Protein AF-A0A5J4V2J7-F1 (afdb_monomer)

Structure (mmCIF, N/CA/C/O backbone):
data_AF-A0A5J4V2J7-F1
#
_entry.id   AF-A0A5J4V2J7-F1
#
loop_
_atom_site.group_PDB
_atom_site.id
_atom_site.type_symbol
_atom_site.label_atom_id
_atom_site.label_alt_id
_atom_site.label_comp_id
_atom_site.label_asym_id
_atom_site.label_entity_id
_atom_site.label_seq_id
_atom_site.pdbx_PDB_ins_code
_atom_site.Cartn_x
_atom_site.Cartn_y
_atom_site.Cartn_z
_atom_site.occupancy
_atom_site.B_iso_or_equiv
_atom_site.auth_seq_id
_atom_site.auth_comp_id
_atom_site.auth_asym_id
_atom_site.auth_atom_id
_atom_site.pdbx_PDB_model_num
ATOM 1 N N . MET A 1 1 ? -39.733 4.331 23.820 1.00 35.56 1 MET A N 1
ATOM 2 C CA . MET A 1 1 ? -40.616 5.498 23.615 1.00 35.56 1 MET A CA 1
ATOM 3 C C . MET A 1 1 ? -39.907 6.729 24.139 1.00 35.56 1 MET A C 1
ATOM 5 O O . MET A 1 1 ? -39.943 6.983 25.334 1.00 35.56 1 MET A O 1
ATOM 9 N N . GLN A 1 2 ? -39.216 7.439 23.250 1.00 26.70 2 GLN A N 1
ATOM 10 C CA . GLN A 1 2 ? -39.032 8.875 23.416 1.00 26.70 2 GLN A CA 1
ATOM 11 C C . GLN A 1 2 ? -40.258 9.535 22.792 1.00 26.70 2 GLN A C 1
ATOM 13 O O . GLN A 1 2 ? -40.693 9.138 21.713 1.00 26.70 2 GLN A O 1
ATOM 18 N N . ASN A 1 3 ? -40.840 10.455 23.549 1.00 27.02 3 ASN A N 1
ATOM 19 C CA . ASN A 1 3 ? -42.021 11.230 23.210 1.00 27.02 3 ASN A CA 1
ATOM 20 C C . ASN A 1 3 ? -41.947 11.834 21.802 1.00 27.02 3 ASN A C 1
ATOM 22 O O . ASN A 1 3 ? -40.892 12.298 21.368 1.00 27.02 3 ASN A O 1
ATOM 26 N N . GLU A 1 4 ? -43.109 11.921 21.158 1.00 34.22 4 GLU A N 1
ATOM 27 C CA . GLU A 1 4 ? -43.415 12.715 19.961 1.00 34.22 4 GLU A CA 1
ATOM 28 C C . GLU A 1 4 ? -43.261 14.239 20.198 1.00 34.22 4 GLU A C 1
ATOM 30 O O . GLU A 1 4 ? -44.139 15.028 19.873 1.00 34.22 4 GLU A O 1
ATOM 35 N N . GLN A 1 5 ? -42.146 14.692 20.780 1.00 35.16 5 GLN A N 1
ATOM 36 C CA . GLN A 1 5 ? -41.901 16.109 21.089 1.00 35.16 5 GLN A CA 1
ATOM 37 C C . GLN A 1 5 ? -40.579 16.674 20.546 1.00 35.16 5 GLN A C 1
ATOM 39 O O . GLN A 1 5 ? -40.177 17.760 20.947 1.00 35.16 5 GLN A O 1
ATOM 44 N N . ASN A 1 6 ? -39.919 16.016 19.588 1.00 36.41 6 ASN A N 1
ATOM 45 C CA . ASN A 1 6 ? -38.669 16.530 19.003 1.00 36.41 6 ASN A CA 1
ATOM 46 C C . ASN A 1 6 ? -38.721 16.750 17.478 1.00 36.41 6 ASN A C 1
ATOM 48 O O . ASN A 1 6 ? -37.765 16.449 16.771 1.00 36.41 6 ASN A O 1
ATOM 52 N N . GLN A 1 7 ? -39.792 17.366 16.965 1.00 44.03 7 GLN A N 1
ATOM 53 C CA . GLN A 1 7 ? -39.723 18.117 15.693 1.00 44.03 7 GLN A CA 1
ATOM 54 C C . GLN A 1 7 ? -39.258 19.577 15.883 1.00 44.03 7 GLN A C 1
ATOM 56 O O . GLN A 1 7 ? -39.353 20.401 14.983 1.00 44.03 7 GLN A O 1
ATOM 61 N N . THR A 1 8 ? -38.708 19.934 17.041 1.00 45.25 8 THR A N 1
ATOM 62 C CA . THR A 1 8 ? -38.379 21.323 17.403 1.00 45.25 8 THR A CA 1
ATOM 63 C C . THR A 1 8 ? -37.002 21.813 16.930 1.00 45.25 8 THR A C 1
ATOM 65 O O . THR A 1 8 ? -36.611 22.926 17.271 1.00 45.25 8 THR A O 1
ATOM 68 N N . LYS A 1 9 ? -36.241 21.042 16.130 1.00 51.78 9 LYS A N 1
ATOM 69 C CA . LYS A 1 9 ? -34.899 21.460 15.643 1.00 51.78 9 LYS A CA 1
ATOM 70 C C . LYS A 1 9 ? -34.610 21.204 14.154 1.00 51.78 9 LYS A C 1
ATOM 72 O O . LYS A 1 9 ? -33.450 21.244 13.753 1.00 51.78 9 LYS A O 1
ATOM 77 N N . LEU A 1 10 ? -35.625 21.002 13.310 1.00 54.81 10 LEU A N 1
ATOM 78 C CA . LEU A 1 10 ? -35.425 20.865 11.853 1.00 54.81 10 LEU A CA 1
ATOM 79 C C . LEU A 1 10 ? -34.877 22.143 11.192 1.00 54.81 10 LEU A C 1
ATOM 81 O O . LEU A 1 10 ? -34.133 22.055 10.220 1.00 54.81 10 LEU A O 1
ATOM 85 N N . GLY A 1 11 ? -35.142 23.320 11.771 1.00 56.66 11 GLY A N 1
ATOM 86 C CA . GLY A 1 11 ? -34.629 24.604 11.276 1.00 56.66 11 GLY A CA 1
ATOM 87 C C . GLY A 1 11 ? -33.101 24.764 11.321 1.00 56.66 11 GLY A C 1
ATOM 88 O O . GLY A 1 11 ? -32.579 25.670 10.688 1.00 56.66 11 GLY A O 1
ATOM 89 N N . LYS A 1 12 ? -32.368 23.885 12.027 1.00 58.56 12 LYS A N 1
ATOM 90 C CA . LYS A 1 12 ? -30.892 23.846 11.979 1.00 58.56 12 LYS A CA 1
ATOM 91 C C . LYS A 1 12 ? -30.336 23.103 10.759 1.00 58.56 12 LYS A C 1
ATOM 93 O O . LYS A 1 12 ? -29.162 23.267 10.453 1.00 58.56 12 LYS A O 1
ATOM 98 N N . TYR A 1 13 ? -31.156 22.285 10.098 1.00 60.59 13 TYR A N 1
ATOM 99 C CA . TYR A 1 13 ? -30.722 21.364 9.042 1.00 60.59 13 TYR A CA 1
ATOM 100 C C . TYR A 1 13 ? -31.411 21.615 7.693 1.00 60.59 13 TYR A C 1
ATOM 102 O O . TYR A 1 13 ? -31.016 21.030 6.690 1.00 60.59 13 TYR A O 1
ATOM 110 N N . LEU A 1 14 ? -32.425 22.483 7.645 1.00 62.72 14 LEU A N 1
ATOM 111 C CA . LEU A 1 14 ? -33.179 22.813 6.435 1.00 62.72 14 LEU A CA 1
ATOM 112 C C . LEU A 1 14 ? -33.291 24.333 6.284 1.00 62.72 14 LEU A C 1
ATOM 114 O O . LEU A 1 14 ? -33.641 25.022 7.239 1.00 62.72 14 LEU A O 1
ATOM 118 N N . LYS A 1 15 ? -33.041 24.850 5.071 1.00 70.25 15 LYS A N 1
ATOM 119 C CA . LYS A 1 15 ? -33.167 26.287 4.749 1.00 70.25 15 LYS A CA 1
ATOM 120 C C . LYS A 1 15 ? -34.592 26.826 4.957 1.00 70.25 15 LYS A C 1
ATOM 122 O O . LYS A 1 15 ? -34.752 28.000 5.268 1.00 70.25 15 LYS A O 1
ATOM 127 N N . SER A 1 16 ? -35.613 25.982 4.805 1.00 67.62 16 SER A N 1
ATOM 128 C CA . SER A 1 16 ? -37.026 26.299 5.051 1.00 67.62 16 SER A CA 1
ATOM 129 C C . SER A 1 16 ? -37.823 25.013 5.286 1.00 67.62 16 SER A C 1
ATOM 131 O O . SER A 1 16 ? -37.512 23.984 4.685 1.00 67.62 16 SER A O 1
ATOM 133 N N . HIS A 1 17 ? -38.864 25.065 6.117 1.00 71.50 17 HIS A N 1
ATOM 134 C CA . HIS A 1 17 ? -39.850 23.990 6.261 1.00 71.50 17 HIS A CA 1
ATOM 135 C C . HIS A 1 17 ? -41.255 24.600 6.266 1.00 71.50 17 HIS A C 1
ATOM 137 O O . HIS A 1 17 ? -41.460 25.640 6.888 1.00 71.50 17 HIS A O 1
ATOM 143 N N . ASP A 1 18 ? -42.197 23.968 5.566 1.00 70.88 18 ASP A N 1
ATOM 144 C CA . ASP A 1 18 ? -43.605 24.369 5.545 1.00 70.88 18 ASP A CA 1
ATOM 145 C C . ASP A 1 18 ? -44.408 23.389 6.408 1.00 70.88 18 ASP A C 1
ATOM 147 O O . ASP A 1 18 ? -44.548 22.210 6.072 1.00 70.88 18 ASP A O 1
ATOM 151 N N . ALA A 1 19 ? -44.849 23.848 7.577 1.00 74.25 19 ALA A N 1
ATOM 152 C CA . ALA A 1 19 ? -45.607 23.032 8.515 1.00 74.25 19 ALA A CA 1
ATOM 153 C C . ALA A 1 19 ? -47.101 23.136 8.194 1.00 74.25 19 ALA A C 1
ATOM 155 O O . ALA A 1 19 ? -47.686 24.214 8.270 1.00 74.25 19 ALA A O 1
ATOM 156 N N . GLN A 1 20 ? -47.735 22.005 7.889 1.00 76.12 20 GLN A N 1
ATOM 157 C CA . GLN A 1 20 ? -49.160 21.953 7.564 1.00 76.12 20 GLN A CA 1
ATOM 158 C C . GLN A 1 20 ? -49.927 21.142 8.608 1.00 76.12 20 GLN A C 1
ATOM 160 O O . GLN A 1 20 ? -49.539 20.028 8.964 1.00 76.12 20 GLN A O 1
ATOM 165 N N . VAL A 1 21 ? -51.048 21.688 9.084 1.00 78.25 21 VAL A N 1
ATOM 166 C CA . VAL A 1 21 ? -51.979 20.963 9.956 1.00 78.25 21 VAL A CA 1
ATOM 167 C C . VAL A 1 21 ? -52.964 20.199 9.078 1.00 78.25 21 VAL A C 1
ATOM 169 O O . VAL A 1 21 ? -53.816 20.788 8.416 1.00 78.25 21 VAL A O 1
ATOM 172 N N . VAL A 1 22 ? -52.838 18.874 9.072 1.00 77.50 22 VAL A N 1
ATOM 173 C CA . VAL A 1 22 ? -53.604 17.972 8.204 1.00 77.50 22 VAL A CA 1
ATOM 174 C C . VAL A 1 22 ? -54.615 17.180 9.028 1.00 77.50 22 VAL A C 1
ATOM 176 O O . VAL A 1 22 ? -54.295 16.671 10.102 1.00 77.50 22 VAL A O 1
ATOM 179 N N . LYS A 1 23 ? -55.844 17.030 8.521 1.00 82.31 23 LYS A N 1
ATOM 180 C CA . LYS A 1 23 ? -56.860 16.174 9.152 1.00 82.31 23 LYS A CA 1
ATOM 181 C C . LYS A 1 23 ? -56.470 14.690 9.017 1.00 82.31 23 LYS A C 1
ATOM 183 O O . LYS A 1 23 ? -56.013 14.294 7.946 1.00 82.31 23 LYS A O 1
ATOM 188 N N . PRO A 1 24 ? -56.726 13.826 10.022 1.00 75.38 24 PRO A N 1
ATOM 189 C CA . PRO A 1 24 ? -56.375 12.399 9.972 1.00 75.38 24 PRO A CA 1
ATOM 190 C C . PRO A 1 24 ? -56.834 11.654 8.710 1.00 75.38 24 PRO A C 1
ATOM 192 O O . PRO A 1 24 ? -56.120 10.789 8.211 1.00 75.38 24 PRO A O 1
ATOM 195 N N . ALA A 1 25 ? -58.003 12.014 8.172 1.00 81.44 25 ALA A N 1
ATOM 196 C CA . ALA A 1 25 ? -58.567 11.409 6.966 1.00 81.44 25 ALA A CA 1
ATOM 197 C C . ALA A 1 25 ? -57.772 11.721 5.681 1.00 81.44 25 ALA A C 1
ATOM 199 O O . ALA A 1 25 ? -57.831 10.953 4.724 1.00 81.44 25 ALA A O 1
ATOM 200 N N . ASP A 1 26 ? -57.014 12.818 5.662 1.00 82.38 26 ASP A N 1
ATOM 201 C CA . ASP A 1 26 ? -56.274 13.283 4.486 1.00 82.38 26 ASP A CA 1
ATOM 202 C C . ASP A 1 26 ? -54.790 12.870 4.515 1.00 82.38 26 ASP A C 1
ATOM 204 O O . ASP A 1 26 ? -54.105 12.952 3.495 1.00 82.38 26 ASP A O 1
ATOM 208 N N . LEU A 1 27 ? -54.290 12.339 5.640 1.00 75.62 27 LEU A N 1
ATOM 209 C CA . LEU A 1 27 ? -52.912 11.838 5.776 1.00 75.62 27 LEU A CA 1
ATOM 210 C C . LEU A 1 27 ? -52.491 10.826 4.693 1.00 75.62 27 LEU A C 1
ATOM 212 O O . LEU A 1 27 ? -51.380 10.966 4.179 1.00 75.62 27 LEU A O 1
ATOM 216 N N . PRO A 1 28 ? -53.328 9.844 4.293 1.00 77.81 28 PRO A N 1
ATOM 217 C CA . PRO A 1 28 ? -52.974 8.914 3.220 1.00 77.81 28 PRO A CA 1
ATOM 218 C C . PRO A 1 28 ? -52.776 9.598 1.861 1.00 77.81 28 PRO A C 1
ATOM 220 O O . PRO A 1 28 ? -52.068 9.061 1.016 1.00 77.81 28 PRO A O 1
ATOM 223 N N . LYS A 1 29 ? -53.388 10.771 1.643 1.00 81.88 29 LYS A N 1
ATOM 224 C CA . LYS A 1 29 ? -53.246 11.547 0.402 1.00 81.88 29 LYS A CA 1
ATOM 225 C C . LYS A 1 29 ? -52.006 12.436 0.427 1.00 81.88 29 LYS A C 1
ATOM 227 O O . LYS A 1 29 ? -51.339 12.565 -0.591 1.00 81.88 29 LYS A O 1
ATOM 232 N N . ILE A 1 30 ? -51.702 13.037 1.578 1.00 82.94 30 ILE A N 1
ATOM 233 C CA . ILE A 1 30 ? -50.606 14.009 1.715 1.00 82.94 30 ILE A CA 1
ATOM 234 C C . ILE A 1 30 ? -49.254 13.318 1.937 1.00 82.94 30 ILE A C 1
ATOM 236 O O . ILE A 1 30 ? -48.246 13.756 1.392 1.00 82.94 30 ILE A O 1
ATOM 240 N N . LEU A 1 31 ? -49.218 12.207 2.681 1.00 82.12 31 LEU A N 1
ATOM 241 C CA . LEU A 1 31 ? -48.003 11.423 2.940 1.00 82.12 31 LEU A CA 1
ATOM 242 C C . LEU A 1 31 ? -48.228 9.930 2.641 1.00 82.12 31 LEU A C 1
ATOM 244 O O . LEU A 1 31 ? -48.121 9.090 3.544 1.00 82.12 31 LEU A O 1
ATOM 248 N N . PRO A 1 32 ? -48.516 9.567 1.377 1.00 81.44 32 PRO A N 1
ATOM 249 C CA . PRO A 1 32 ? -48.923 8.210 1.012 1.00 81.44 32 PRO A CA 1
ATOM 250 C C . PRO A 1 32 ? -47.882 7.162 1.414 1.00 81.44 32 PRO A C 1
ATOM 252 O O . PRO A 1 32 ? -48.212 6.149 2.027 1.00 81.44 32 PRO A O 1
ATOM 255 N N . TRP A 1 33 ? -46.600 7.430 1.159 1.00 79.44 33 TRP A N 1
ATOM 256 C CA . TRP A 1 33 ? -45.519 6.491 1.461 1.00 79.44 33 TRP A CA 1
ATOM 257 C C . TRP A 1 33 ? -45.280 6.295 2.958 1.00 79.44 33 TRP A C 1
ATOM 259 O O . TRP A 1 33 ? -45.012 5.174 3.389 1.00 79.44 33 TRP A O 1
ATOM 269 N N . VAL A 1 34 ? -45.427 7.354 3.760 1.00 81.31 34 VAL A N 1
ATOM 270 C CA . VAL A 1 34 ? -45.301 7.272 5.224 1.00 81.31 34 VAL A CA 1
ATOM 271 C C . VAL A 1 34 ? -46.466 6.476 5.800 1.00 81.31 34 VAL A C 1
ATOM 273 O O . VAL A 1 34 ? -46.258 5.583 6.620 1.00 81.31 34 VAL A O 1
ATOM 276 N N . HIS A 1 35 ? -47.686 6.740 5.326 1.00 82.88 35 HIS A N 1
ATOM 277 C CA . HIS A 1 35 ? -48.873 6.002 5.744 1.00 82.88 35 HIS A CA 1
ATOM 278 C C . HIS A 1 35 ? -48.752 4.502 5.425 1.00 82.88 35 HIS A C 1
ATOM 280 O O . HIS A 1 35 ? -48.996 3.662 6.293 1.00 82.88 35 HIS A O 1
ATOM 286 N N . ILE A 1 36 ? -48.282 4.164 4.219 1.00 84.00 36 ILE A N 1
ATOM 287 C CA . ILE A 1 36 ? -48.024 2.780 3.798 1.00 84.00 36 ILE A CA 1
ATOM 288 C C . ILE A 1 36 ? -46.927 2.131 4.654 1.00 84.00 36 ILE A C 1
ATOM 290 O O . ILE A 1 36 ? -47.092 0.998 5.107 1.00 84.00 36 ILE A O 1
ATOM 294 N N . ALA A 1 37 ? -45.814 2.826 4.909 1.00 84.81 37 ALA A N 1
ATOM 295 C CA . ALA A 1 37 ? -44.722 2.300 5.727 1.00 84.81 37 ALA A CA 1
ATOM 296 C C . ALA A 1 37 ? -45.177 2.004 7.167 1.00 84.81 37 ALA A C 1
ATOM 298 O O . ALA A 1 37 ? -44.913 0.917 7.679 1.00 84.81 37 ALA A O 1
ATOM 299 N N . ILE A 1 38 ? -45.930 2.916 7.792 1.00 85.12 38 ILE A N 1
ATOM 300 C CA . ILE A 1 38 ? -46.493 2.717 9.136 1.00 85.12 38 ILE A CA 1
ATOM 301 C C . ILE A 1 38 ? -47.495 1.555 9.145 1.00 85.12 38 ILE A C 1
ATOM 303 O O . ILE A 1 38 ? -47.487 0.750 10.077 1.00 85.12 38 ILE A O 1
ATOM 307 N N . GLY A 1 39 ? -48.340 1.439 8.117 1.00 87.69 39 GLY A N 1
ATOM 308 C CA . GLY A 1 39 ? -49.268 0.315 7.971 1.00 87.69 39 GLY A CA 1
ATOM 309 C C . GLY A 1 39 ? -48.543 -1.032 7.905 1.00 87.69 39 GLY A C 1
ATOM 310 O O . GLY A 1 39 ? -48.887 -1.960 8.636 1.00 87.69 39 GLY A O 1
ATOM 311 N N . ASN A 1 40 ? -47.482 -1.114 7.100 1.00 87.38 40 ASN A N 1
ATOM 312 C CA . ASN A 1 40 ? -46.659 -2.318 6.980 1.00 87.38 40 ASN A CA 1
ATOM 313 C C . ASN A 1 40 ? -45.900 -2.646 8.272 1.00 87.38 40 ASN A C 1
ATOM 315 O O . ASN A 1 40 ? -45.800 -3.819 8.626 1.00 87.38 40 ASN A O 1
ATOM 319 N N . LEU A 1 41 ? -45.404 -1.634 8.991 1.00 90.12 41 LEU A N 1
ATOM 320 C CA . LEU A 1 41 ? -44.775 -1.819 10.299 1.00 90.12 41 LEU A CA 1
ATOM 321 C C . LEU A 1 41 ? -45.770 -2.424 11.286 1.00 90.12 41 LEU A C 1
ATOM 323 O O . LEU A 1 41 ? -45.478 -3.453 11.882 1.00 90.12 41 LEU A O 1
ATOM 327 N N . LYS A 1 42 ? -46.965 -1.836 11.419 1.00 88.31 42 LYS A N 1
ATOM 328 C CA . LYS A 1 42 ? -48.006 -2.362 12.316 1.00 88.31 42 LYS A CA 1
ATOM 329 C C . LYS A 1 42 ? -48.344 -3.815 11.997 1.00 88.31 42 LYS A C 1
ATOM 331 O O . LYS A 1 42 ? -48.417 -4.622 12.917 1.00 88.31 42 LYS A O 1
ATOM 336 N N . ARG A 1 43 ? -48.503 -4.148 10.712 1.00 89.25 43 ARG A N 1
ATOM 337 C CA . ARG A 1 43 ? -48.796 -5.519 10.283 1.00 89.25 43 ARG A CA 1
ATOM 338 C C . ARG A 1 43 ? -47.664 -6.484 10.637 1.00 89.25 43 ARG A C 1
ATOM 340 O O . ARG A 1 43 ? -47.924 -7.491 11.276 1.00 89.25 43 ARG A O 1
ATOM 347 N N . LEU A 1 44 ? -46.409 -6.136 10.333 1.00 87.69 44 LEU A N 1
ATOM 348 C CA . LEU A 1 44 ? -45.252 -6.962 10.702 1.00 87.69 44 LEU A CA 1
ATOM 349 C C . LEU A 1 44 ? -45.201 -7.227 12.213 1.00 87.69 44 LEU A C 1
ATOM 351 O O . LEU A 1 44 ? -44.953 -8.359 12.630 1.00 87.69 44 LEU A O 1
ATOM 355 N N . LEU A 1 45 ? -45.425 -6.184 13.018 1.00 87.88 45 LEU A N 1
ATOM 356 C CA . LEU A 1 45 ? -45.379 -6.289 14.472 1.00 87.88 45 LEU A CA 1
ATOM 357 C C . LEU A 1 45 ? -46.483 -7.192 15.028 1.00 87.88 45 LEU A C 1
ATOM 359 O O . LEU A 1 45 ? -46.202 -7.974 15.930 1.00 87.88 45 LEU A O 1
ATOM 363 N N . LEU A 1 46 ? -47.701 -7.098 14.491 1.00 86.12 46 LEU A N 1
ATOM 364 C CA . LEU A 1 46 ? -48.833 -7.927 14.913 1.00 86.12 46 LEU A CA 1
ATOM 365 C C . LEU A 1 46 ? -48.691 -9.386 14.465 1.00 86.12 46 LEU A C 1
ATOM 367 O O . LEU A 1 46 ? -49.030 -10.282 15.230 1.00 86.12 46 LEU A O 1
ATOM 371 N N . ASP A 1 47 ? -48.173 -9.621 13.258 1.00 81.00 47 ASP A N 1
ATOM 372 C CA . ASP A 1 47 ? -48.085 -10.968 12.682 1.00 81.00 47 ASP A CA 1
ATOM 373 C C . ASP A 1 47 ? -46.919 -11.781 13.266 1.00 81.00 47 ASP A C 1
ATOM 375 O O . ASP A 1 47 ? -47.002 -13.002 13.380 1.00 81.00 47 ASP A O 1
ATOM 379 N N . THR A 1 48 ? -45.812 -11.117 13.619 1.00 83.25 48 THR A N 1
ATOM 380 C CA . THR A 1 48 ? -44.567 -11.799 14.025 1.00 83.25 48 THR A CA 1
ATOM 381 C C . THR A 1 48 ? -44.433 -11.933 15.543 1.00 83.25 48 THR A C 1
ATOM 383 O O . THR A 1 48 ? -43.867 -12.913 16.026 1.00 83.25 48 THR A O 1
ATOM 386 N N . HIS A 1 49 ? -44.927 -10.960 16.319 1.00 84.69 49 HIS A N 1
ATOM 387 C CA . HIS A 1 49 ? -44.618 -10.849 17.748 1.00 84.69 49 HIS A CA 1
ATOM 388 C C . HIS A 1 49 ? -45.869 -11.031 18.610 1.00 84.69 49 HIS A C 1
ATOM 390 O O . HIS A 1 49 ? -46.796 -10.231 18.556 1.00 84.69 49 HIS A O 1
ATOM 396 N N . HIS A 1 50 ? -45.868 -12.041 19.486 1.00 77.12 50 HIS A N 1
ATOM 397 C CA . HIS A 1 50 ? -47.001 -12.320 20.380 1.00 77.12 50 HIS A CA 1
ATOM 398 C C . HIS A 1 50 ? -47.240 -11.193 21.409 1.00 77.12 50 HIS A C 1
ATOM 400 O O . HIS A 1 50 ? -48.381 -10.929 21.792 1.00 77.12 50 HIS A O 1
ATOM 406 N N . GLN A 1 51 ? -46.181 -10.533 21.895 1.00 84.12 51 GLN A N 1
ATOM 407 C CA . GLN A 1 51 ? -46.274 -9.398 22.821 1.00 84.12 51 GLN A CA 1
ATOM 408 C C . GLN A 1 51 ? -45.146 -8.395 22.569 1.00 84.12 51 GLN A C 1
ATOM 410 O O . GLN A 1 51 ? -43.966 -8.734 22.654 1.00 84.12 51 GLN A O 1
ATOM 415 N N . LEU A 1 52 ? -45.509 -7.138 22.316 1.00 84.56 52 LEU A N 1
ATOM 416 C CA . LEU A 1 52 ? -44.547 -6.053 22.136 1.00 84.56 52 LEU A CA 1
ATOM 417 C C . LEU A 1 52 ? -44.127 -5.490 23.496 1.00 84.56 52 LEU A C 1
ATOM 419 O O . LEU A 1 52 ? -44.934 -4.896 24.212 1.00 84.56 52 LEU A O 1
ATOM 423 N N . LYS A 1 53 ? -42.844 -5.623 23.839 1.00 84.94 53 LYS A N 1
ATOM 424 C CA . LYS A 1 53 ? -42.272 -5.007 25.046 1.00 84.94 53 LYS A CA 1
ATOM 425 C C . LYS A 1 53 ? -41.573 -3.695 24.700 1.00 84.94 53 LYS A C 1
ATOM 427 O O . LYS A 1 53 ? -40.842 -3.608 23.716 1.00 84.94 53 LYS A O 1
ATOM 432 N N . LYS A 1 54 ? -41.755 -2.662 25.530 1.00 82.62 54 LYS A N 1
ATOM 433 C CA . LYS A 1 54 ? -41.176 -1.324 25.285 1.00 82.62 54 LYS A CA 1
ATOM 434 C C . LYS A 1 54 ? -39.646 -1.333 25.211 1.00 82.62 54 LYS A C 1
ATOM 436 O O . LYS A 1 54 ? -39.086 -0.541 24.458 1.00 82.62 54 LYS A O 1
ATOM 441 N N . GLU A 1 55 ? -38.997 -2.210 25.973 1.00 82.12 55 GLU A N 1
ATOM 442 C CA . GLU A 1 55 ? -37.535 -2.363 26.006 1.00 82.12 55 GLU A CA 1
ATOM 443 C C . GLU A 1 55 ? -36.941 -2.838 24.671 1.00 82.12 55 GLU A C 1
ATOM 445 O O . GLU A 1 55 ? -35.790 -2.529 24.379 1.00 82.12 55 GLU A O 1
ATOM 450 N N . TYR A 1 56 ? -37.734 -3.492 23.814 1.00 80.75 56 TYR A N 1
ATOM 451 C CA . TYR A 1 56 ? -37.277 -3.998 22.516 1.00 80.75 56 TYR A CA 1
ATOM 452 C C . TYR A 1 56 ? -37.731 -3.156 21.321 1.00 80.75 56 TYR A C 1
ATOM 454 O O . TYR A 1 56 ? -37.527 -3.550 20.174 1.00 80.75 56 TYR A O 1
ATOM 462 N N . LEU A 1 57 ? -38.303 -1.970 21.560 1.00 81.56 57 LEU A N 1
ATOM 463 C CA . LEU A 1 57 ? -38.881 -1.141 20.500 1.00 81.56 57 LEU A CA 1
ATOM 464 C C . LEU A 1 57 ? -37.888 -0.830 19.370 1.00 81.56 57 LEU A C 1
ATOM 466 O O . LEU A 1 57 ? -38.259 -0.893 18.202 1.00 81.56 57 LEU A O 1
ATOM 470 N N . GLN A 1 58 ? -36.627 -0.544 19.704 1.00 80.06 58 GLN A N 1
ATOM 471 C CA . GLN A 1 58 ? -35.606 -0.275 18.692 1.00 80.06 58 GLN A CA 1
ATOM 472 C C . GLN A 1 58 ? -35.279 -1.520 17.859 1.00 80.06 58 GLN A C 1
ATOM 474 O O . GLN A 1 58 ? -35.096 -1.407 16.652 1.00 80.06 58 GLN A O 1
ATOM 479 N N . TYR A 1 59 ? -35.257 -2.708 18.466 1.00 79.31 59 TYR A N 1
ATOM 480 C CA . TYR A 1 59 ? -35.008 -3.957 17.742 1.00 79.31 59 TYR A CA 1
ATOM 481 C C . TYR A 1 59 ? -36.147 -4.283 16.777 1.00 79.31 59 TYR A C 1
ATOM 483 O O . TYR A 1 59 ? -35.887 -4.632 15.630 1.00 79.31 59 TYR A O 1
ATOM 491 N N . TYR A 1 60 ? -37.396 -4.071 17.196 1.00 86.88 60 TYR A N 1
ATOM 492 C CA . TYR A 1 60 ? -38.560 -4.219 16.323 1.00 86.88 60 TYR A CA 1
ATOM 493 C C . TYR A 1 60 ? -38.520 -3.254 15.127 1.00 86.88 60 TYR A C 1
ATOM 495 O O . TYR A 1 60 ? -38.833 -3.634 13.998 1.00 86.88 60 TYR A O 1
ATOM 503 N N . LEU A 1 61 ? -38.090 -2.006 15.351 1.00 85.88 61 LEU A N 1
ATOM 504 C CA . LEU A 1 61 ? -37.905 -1.029 14.275 1.00 85.88 61 LEU A CA 1
ATOM 505 C C . LEU A 1 61 ? -36.744 -1.409 13.350 1.00 85.88 61 LEU A C 1
ATOM 507 O O . LEU A 1 61 ? -36.884 -1.308 12.133 1.00 85.88 61 LEU A O 1
ATOM 511 N N . ASN A 1 62 ? -35.627 -1.888 13.900 1.00 82.62 62 ASN A N 1
ATOM 512 C CA . ASN A 1 62 ? -34.488 -2.359 13.114 1.00 82.62 62 ASN A CA 1
ATOM 513 C C . ASN A 1 62 ? -34.883 -3.547 12.225 1.00 82.62 62 ASN A C 1
ATOM 515 O O . ASN A 1 62 ? -34.539 -3.562 11.044 1.00 82.62 62 ASN A O 1
ATOM 519 N N . GLU A 1 63 ? -35.648 -4.502 12.761 1.00 84.25 63 GLU A N 1
ATOM 520 C CA . GLU A 1 63 ? -36.187 -5.637 12.007 1.00 84.25 63 GLU A CA 1
ATOM 521 C C . GLU A 1 63 ? -37.077 -5.161 10.852 1.00 84.25 63 GLU A C 1
ATOM 523 O O . GLU A 1 63 ? -36.900 -5.590 9.707 1.00 84.25 63 GLU A O 1
ATOM 528 N N . PHE A 1 64 ? -38.001 -4.235 11.130 1.00 87.38 64 PHE A N 1
ATOM 529 C CA . PHE A 1 64 ? -38.857 -3.664 10.098 1.00 87.38 64 PHE A CA 1
ATOM 530 C C . PHE A 1 64 ? -38.048 -2.959 9.013 1.00 87.38 64 PHE A C 1
ATOM 532 O O . PHE A 1 64 ? -38.233 -3.262 7.838 1.00 87.38 64 PHE A O 1
ATOM 539 N N . CYS A 1 65 ? -37.122 -2.070 9.378 1.00 84.06 65 CYS A N 1
ATOM 540 C CA . CYS A 1 65 ? -36.263 -1.372 8.423 1.00 84.06 65 CYS A CA 1
ATOM 541 C C . CYS A 1 65 ? -35.444 -2.358 7.582 1.00 84.06 65 CYS A C 1
ATOM 543 O O . CYS A 1 65 ? -35.331 -2.194 6.365 1.00 84.06 65 CYS A O 1
ATOM 545 N N . TYR A 1 66 ? -34.911 -3.414 8.204 1.00 80.94 66 TYR A N 1
ATOM 546 C CA . TYR A 1 66 ? -34.147 -4.441 7.506 1.00 80.94 66 TYR A CA 1
ATOM 547 C C . TYR A 1 66 ? -34.990 -5.147 6.439 1.00 80.94 66 TYR A C 1
ATOM 549 O O . TYR A 1 66 ? -34.566 -5.204 5.280 1.00 80.94 66 TYR A O 1
ATOM 557 N N . LYS A 1 67 ? -36.182 -5.633 6.817 1.00 80.94 67 LYS A N 1
ATOM 558 C CA . LYS A 1 67 ? -37.121 -6.331 5.925 1.00 80.94 67 LYS A CA 1
ATOM 559 C C . LYS A 1 67 ? -37.677 -5.396 4.849 1.00 80.94 67 LYS A C 1
ATOM 561 O O . LYS A 1 67 ? -37.667 -5.731 3.668 1.00 80.94 67 LYS A O 1
ATOM 566 N N . PHE A 1 68 ? -38.113 -4.198 5.236 1.00 82.12 68 PHE A N 1
ATOM 567 C CA . PHE A 1 68 ? -38.736 -3.223 4.344 1.00 82.12 68 PHE A CA 1
ATOM 568 C C . PHE A 1 68 ? -37.778 -2.755 3.245 1.00 82.12 68 PHE A C 1
ATOM 570 O O . PHE A 1 68 ? -38.173 -2.711 2.078 1.00 82.12 68 PHE A O 1
ATOM 577 N N . ASN A 1 69 ? -36.514 -2.480 3.583 1.00 79.75 69 ASN A N 1
ATOM 578 C CA . ASN A 1 69 ? -35.500 -2.047 2.615 1.00 79.75 69 ASN A CA 1
ATOM 579 C C . ASN A 1 69 ? -35.046 -3.173 1.673 1.00 79.75 69 ASN A C 1
ATOM 581 O O . ASN A 1 69 ? -34.480 -2.896 0.619 1.00 79.75 69 ASN A O 1
ATOM 585 N N . ARG A 1 70 ? -35.302 -4.438 2.027 1.00 75.44 70 ARG A N 1
ATOM 586 C CA . ARG A 1 70 ? -34.868 -5.618 1.259 1.00 75.44 70 ARG A CA 1
ATOM 587 C C . ARG A 1 70 ? -36.016 -6.390 0.615 1.00 75.44 70 ARG A C 1
ATOM 589 O O . ARG A 1 70 ? -35.790 -7.439 0.027 1.00 75.44 70 ARG A O 1
ATOM 596 N N . ARG A 1 71 ? -37.242 -5.864 0.654 1.00 79.12 71 ARG A N 1
ATOM 597 C CA . ARG A 1 71 ? -38.458 -6.554 0.183 1.00 79.12 71 ARG A CA 1
ATOM 598 C C . ARG A 1 71 ? -38.450 -6.987 -1.291 1.00 79.12 71 ARG A C 1
ATOM 600 O O . ARG A 1 71 ? -39.252 -7.830 -1.664 1.00 79.12 71 ARG A O 1
ATOM 607 N N . TYR A 1 72 ? -37.558 -6.437 -2.115 1.00 78.88 72 TYR A N 1
ATOM 608 C CA . TYR A 1 72 ? -37.428 -6.777 -3.539 1.00 78.88 72 TYR A CA 1
ATOM 609 C C . TYR A 1 72 ? -36.207 -7.654 -3.861 1.00 78.88 72 TYR A C 1
ATOM 611 O O . TYR A 1 72 ? -35.844 -7.793 -5.021 1.00 78.88 72 TYR A O 1
ATOM 619 N N . PHE A 1 73 ? -35.550 -8.239 -2.853 1.00 70.69 73 PHE A N 1
ATOM 620 C CA . PHE A 1 73 ? -34.310 -9.006 -3.046 1.00 70.69 73 PHE A CA 1
ATOM 621 C C . PHE A 1 73 ? -34.531 -10.453 -3.529 1.00 70.69 73 PHE A C 1
ATOM 623 O O . PHE A 1 73 ? -33.554 -11.129 -3.845 1.00 70.69 73 PHE A O 1
ATOM 630 N N . GLY A 1 74 ? -35.780 -10.923 -3.623 1.00 74.38 74 GLY A N 1
ATOM 631 C CA . GLY A 1 74 ? -36.110 -12.254 -4.148 1.00 74.38 74 GLY A CA 1
ATOM 632 C C . GLY A 1 74 ? -35.372 -13.383 -3.419 1.00 74.38 74 GLY A C 1
ATOM 633 O O . GLY A 1 74 ? -35.245 -13.359 -2.197 1.00 74.38 74 GLY A O 1
ATOM 634 N N . GLU A 1 75 ? -34.843 -14.350 -4.168 1.00 68.19 75 GLU A N 1
ATOM 635 C CA . GLU A 1 75 ? -34.137 -15.526 -3.627 1.00 68.19 75 GLU A CA 1
ATOM 636 C C . GLU A 1 75 ? -32.845 -15.168 -2.867 1.00 68.19 75 GLU A C 1
ATOM 638 O O . GLU A 1 75 ? -32.462 -15.866 -1.930 1.00 68.19 75 GLU A O 1
ATOM 643 N N . LYS A 1 76 ? -32.245 -13.997 -3.141 1.00 66.56 76 LYS A N 1
ATOM 644 C CA . LYS A 1 76 ? -31.038 -13.510 -2.442 1.00 66.56 76 LYS A CA 1
ATOM 645 C C . LYS A 1 76 ? -31.280 -13.163 -0.966 1.00 66.56 76 LYS A C 1
ATOM 647 O O . LYS A 1 76 ? -30.325 -12.874 -0.243 1.00 66.56 76 LYS A O 1
ATOM 652 N N . LEU A 1 77 ? -32.537 -13.127 -0.511 1.00 65.81 77 LEU A N 1
ATOM 653 C CA . LEU A 1 77 ? -32.877 -12.957 0.906 1.00 65.81 77 LEU A CA 1
ATOM 654 C C . LEU A 1 77 ? -32.438 -14.155 1.745 1.00 65.81 77 LEU A C 1
ATOM 656 O O . LEU A 1 77 ? -31.998 -13.948 2.872 1.00 65.81 77 LEU A O 1
ATOM 660 N N . PHE A 1 78 ? -32.544 -15.374 1.210 1.00 66.38 78 PHE A N 1
ATOM 661 C CA . PHE A 1 78 ? -32.203 -16.586 1.951 1.00 66.38 78 PHE A CA 1
ATOM 662 C C . PHE A 1 78 ? -30.698 -16.664 2.202 1.00 66.38 78 PHE A C 1
ATOM 664 O O . PHE A 1 78 ? -30.278 -16.712 3.356 1.00 66.38 78 PHE A O 1
ATOM 671 N N . ASP A 1 79 ? -29.890 -16.539 1.149 1.00 64.12 79 ASP A N 1
ATOM 672 C CA . ASP A 1 79 ? -28.429 -16.588 1.261 1.00 64.12 79 ASP A CA 1
ATOM 673 C C . ASP A 1 79 ? -27.903 -15.505 2.195 1.00 64.12 79 ASP A C 1
ATOM 675 O O . ASP A 1 79 ? -27.058 -15.765 3.044 1.00 64.12 79 ASP A O 1
ATOM 679 N N . ARG A 1 80 ? -28.469 -14.295 2.122 1.00 66.44 80 ARG A N 1
ATOM 680 C CA . ARG A 1 80 ? -28.088 -13.203 3.022 1.00 66.44 80 ARG A CA 1
ATOM 681 C C . ARG A 1 80 ? -28.556 -13.406 4.450 1.00 66.44 80 ARG A C 1
ATOM 683 O O . ARG A 1 80 ? -27.844 -12.991 5.359 1.00 66.44 80 ARG A O 1
ATOM 690 N N . LEU A 1 81 ? -29.723 -14.005 4.670 1.00 65.75 81 LEU A N 1
ATOM 691 C CA . LEU A 1 81 ? -30.158 -14.374 6.013 1.00 65.75 81 LEU A CA 1
ATOM 692 C C . LEU A 1 81 ? -29.212 -15.420 6.599 1.00 65.75 81 LEU A C 1
ATOM 694 O O . LEU A 1 81 ? -28.839 -15.287 7.757 1.00 65.75 81 LEU A O 1
ATOM 698 N N . VAL A 1 82 ? -28.779 -16.399 5.801 1.00 66.31 82 VAL A N 1
ATOM 699 C CA . VAL A 1 82 ? -27.771 -17.388 6.199 1.00 66.31 82 VAL A CA 1
ATOM 700 C C . VAL A 1 82 ? -26.443 -16.697 6.490 1.00 66.31 82 VAL A C 1
ATOM 702 O O . VAL A 1 82 ? -25.909 -16.895 7.575 1.00 66.31 82 VAL A O 1
ATOM 705 N N . THR A 1 83 ? -25.955 -15.816 5.607 1.00 69.06 83 THR A N 1
ATOM 706 C CA . THR A 1 83 ? -24.740 -15.021 5.842 1.00 69.06 83 THR A CA 1
ATOM 707 C C . THR A 1 83 ? -24.849 -14.234 7.141 1.00 69.06 83 THR A C 1
ATOM 709 O O . THR A 1 83 ? -23.953 -14.306 7.971 1.00 69.06 83 THR A O 1
ATOM 712 N N . VAL A 1 84 ? -25.952 -13.519 7.374 1.00 66.81 84 VAL A N 1
ATOM 713 C CA . VAL A 1 84 ? -26.163 -12.772 8.619 1.00 66.81 84 VAL A CA 1
ATOM 714 C C . VAL A 1 84 ? -26.252 -13.729 9.805 1.00 66.81 84 VAL A C 1
ATOM 716 O O . VAL A 1 84 ? -25.621 -13.471 10.810 1.00 66.81 84 VAL A O 1
ATOM 719 N N . ALA A 1 85 ? -26.942 -14.862 9.713 1.00 66.38 85 ALA A N 1
ATOM 720 C CA . ALA A 1 85 ? -27.045 -15.817 10.814 1.00 66.38 85 ALA A CA 1
ATOM 721 C C . ALA A 1 85 ? -25.691 -16.438 11.201 1.00 66.38 85 ALA A C 1
ATOM 723 O O . ALA A 1 85 ? -25.466 -16.696 12.382 1.00 66.38 85 ALA A O 1
ATOM 724 N N . VAL A 1 86 ? -24.789 -16.653 10.234 1.00 66.81 86 VAL A N 1
ATOM 725 C CA . VAL A 1 86 ? -23.446 -17.203 10.497 1.00 66.81 86 VAL A CA 1
ATOM 726 C C . VAL A 1 86 ? -22.404 -16.137 10.840 1.00 66.81 86 VAL A C 1
ATOM 728 O O . VAL A 1 86 ? -21.430 -16.450 11.515 1.00 66.81 86 VAL A O 1
ATOM 731 N N . THR A 1 87 ? -22.600 -14.886 10.410 1.00 60.06 87 THR A N 1
ATOM 732 C CA . THR A 1 87 ? -21.670 -13.772 10.680 1.00 60.06 87 THR A CA 1
ATOM 733 C C . THR A 1 87 ? -22.101 -12.877 11.835 1.00 60.06 87 THR A C 1
ATOM 735 O O . THR A 1 87 ? -21.266 -12.146 12.355 1.00 60.06 87 THR A O 1
ATOM 738 N N . TYR A 1 88 ? -23.369 -12.921 12.258 1.00 60.59 88 TYR A N 1
ATOM 739 C CA . TYR A 1 88 ? -23.891 -12.111 13.355 1.00 60.59 88 TYR A CA 1
ATOM 740 C C . TYR A 1 88 ? -23.368 -12.648 14.691 1.00 60.59 88 TYR A C 1
ATOM 742 O O . TYR A 1 88 ? -23.802 -13.713 15.150 1.00 60.59 88 TYR A O 1
ATOM 750 N N . PRO A 1 89 ? -22.466 -11.919 15.365 1.00 53.28 89 PRO A N 1
ATOM 751 C CA . PRO A 1 89 ? -22.061 -12.261 16.710 1.00 53.28 89 PRO A CA 1
ATOM 752 C C . PRO A 1 89 ? -23.226 -11.864 17.613 1.00 53.28 89 PRO A C 1
ATOM 754 O O . PRO A 1 89 ? -23.519 -10.686 17.789 1.00 53.28 89 PRO A O 1
ATOM 757 N N . THR A 1 90 ? -23.944 -12.836 18.169 1.00 50.16 90 THR A N 1
ATOM 758 C CA . THR A 1 90 ? -25.002 -12.526 19.135 1.00 50.16 90 THR A CA 1
ATOM 759 C C . THR A 1 90 ? -24.401 -11.801 20.342 1.00 50.16 90 THR A C 1
ATOM 761 O O . THR A 1 90 ? -23.635 -12.417 21.090 1.00 50.16 90 THR A O 1
ATOM 764 N N . ASP A 1 91 ? -24.837 -10.566 20.606 1.00 48.66 91 ASP A N 1
ATOM 765 C CA . ASP A 1 91 ? -24.530 -9.793 21.829 1.00 48.66 91 ASP A CA 1
ATOM 766 C C . ASP A 1 91 ? -24.907 -10.540 23.128 1.00 48.66 91 ASP A C 1
ATOM 768 O O . ASP A 1 91 ? -24.515 -10.168 24.232 1.00 48.66 91 ASP A O 1
ATOM 772 N N . PHE A 1 92 ? -25.673 -11.629 23.012 1.00 47.34 92 PHE A N 1
ATOM 773 C CA . PHE A 1 92 ? -26.011 -12.523 24.114 1.00 47.34 92 PHE A CA 1
ATOM 774 C C . PHE A 1 92 ? -24.815 -13.364 24.601 1.00 47.34 92 PHE A 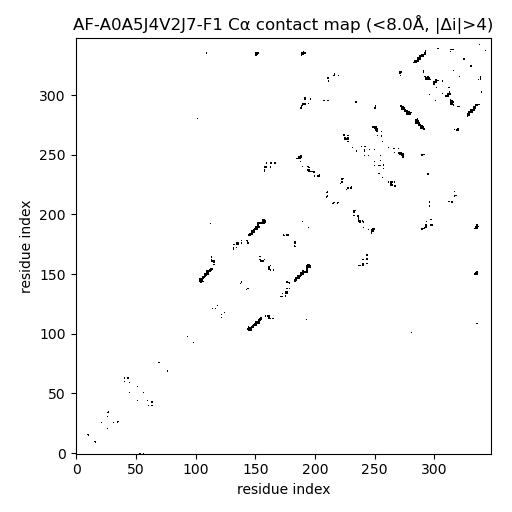C 1
ATOM 776 O O . PHE A 1 92 ? -24.728 -13.675 25.788 1.00 47.34 92 PHE A O 1
ATOM 783 N N . LYS A 1 93 ? -23.859 -13.716 23.725 1.00 39.62 93 LYS A N 1
ATOM 784 C CA . LYS A 1 93 ? -22.689 -14.530 24.111 1.00 39.62 93 LYS A CA 1
ATOM 785 C C . LYS A 1 93 ? -21.571 -13.716 24.771 1.00 39.62 93 LYS A C 1
ATOM 787 O O . LYS A 1 93 ? -20.834 -14.292 25.568 1.00 39.62 93 LYS A O 1
ATOM 792 N N . SER A 1 94 ? -21.476 -12.409 24.515 1.00 45.19 94 SER A N 1
ATOM 793 C CA . SER A 1 94 ? -20.424 -11.546 25.082 1.00 45.19 94 SER A CA 1
ATOM 794 C C . SER A 1 94 ? -20.654 -11.162 26.549 1.00 45.19 94 SER A C 1
ATOM 796 O O . SER A 1 94 ? -19.706 -10.792 27.232 1.00 45.19 94 SER A O 1
ATOM 798 N N . LYS A 1 95 ? -21.886 -11.285 27.067 1.00 39.06 95 LYS A N 1
ATOM 799 C CA . LYS A 1 95 ? -22.195 -10.982 28.479 1.00 39.06 95 LYS A CA 1
ATOM 800 C C . LYS A 1 95 ? -22.014 -12.155 29.447 1.00 39.06 95 LYS A C 1
ATOM 802 O O . LYS A 1 95 ? -21.877 -11.912 30.639 1.00 39.06 95 LYS A O 1
ATOM 807 N N . ILE A 1 96 ? -22.050 -13.402 28.968 1.00 42.66 96 ILE A N 1
ATOM 808 C CA . ILE A 1 96 ? -22.014 -14.604 29.831 1.00 42.66 96 ILE A CA 1
ATOM 809 C C . ILE A 1 96 ? -20.679 -15.343 29.718 1.00 42.66 96 ILE A C 1
ATOM 811 O O . ILE A 1 96 ? -20.173 -15.859 30.712 1.00 42.66 96 ILE A O 1
ATOM 815 N N . TYR A 1 97 ? -20.065 -15.357 28.536 1.00 41.53 97 TYR A N 1
ATOM 816 C CA . TYR A 1 97 ? -18.717 -15.880 28.382 1.00 41.53 97 TYR A CA 1
ATOM 817 C C . TYR A 1 97 ? -17.757 -14.703 28.400 1.00 41.53 97 TYR A C 1
ATOM 819 O O . TYR A 1 97 ? -17.564 -14.042 27.384 1.00 41.53 97 TYR A O 1
ATOM 827 N N . ASN A 1 98 ? -17.138 -14.482 29.559 1.00 39.47 98 ASN A N 1
ATOM 828 C CA . ASN A 1 98 ? -15.953 -13.646 29.759 1.00 39.47 98 ASN A CA 1
ATOM 829 C C . ASN A 1 98 ? -14.747 -14.235 28.987 1.00 39.47 98 ASN A C 1
ATOM 831 O O . ASN A 1 98 ? -13.682 -14.487 29.540 1.00 39.47 98 ASN A O 1
ATOM 835 N N . ARG A 1 99 ? -14.918 -14.543 27.696 1.00 42.97 99 ARG A N 1
ATOM 836 C CA . ARG A 1 99 ? -13.795 -14.700 26.789 1.00 42.97 99 ARG A CA 1
ATOM 837 C C . ARG A 1 99 ? -13.339 -13.283 26.505 1.00 42.97 99 ARG A C 1
ATOM 839 O O . ARG A 1 99 ? -13.979 -12.563 25.744 1.00 42.97 99 ARG A O 1
ATOM 846 N N . THR A 1 100 ? -12.240 -12.896 27.133 1.00 43.03 100 THR A N 1
ATOM 847 C CA . THR A 1 100 ? -11.324 -11.900 26.586 1.00 43.03 100 THR A CA 1
ATOM 848 C C . THR A 1 100 ? -10.903 -12.392 25.204 1.00 43.03 100 THR A C 1
ATOM 850 O O . THR A 1 100 ? -9.913 -13.101 25.056 1.00 43.03 100 THR A O 1
ATOM 853 N N . VAL A 1 101 ? -11.728 -12.123 24.194 1.00 51.81 101 VAL A N 1
ATOM 854 C CA . VAL A 1 101 ? -11.295 -12.194 22.805 1.00 51.81 101 VAL A CA 1
ATOM 855 C C . VAL A 1 101 ? -10.379 -10.991 22.649 1.00 51.81 101 VAL A C 1
ATOM 857 O O . VAL A 1 101 ? -10.842 -9.856 22.781 1.00 51.81 101 VAL A O 1
ATOM 860 N N . ASN A 1 102 ? -9.084 -11.234 22.455 1.00 59.25 102 ASN A N 1
ATOM 861 C CA . ASN A 1 102 ? -8.145 -10.184 22.080 1.00 59.25 102 ASN A CA 1
ATOM 862 C C . ASN A 1 102 ? -8.510 -9.738 20.664 1.00 59.25 102 ASN A C 1
ATOM 864 O O . ASN A 1 102 ? -8.042 -10.280 19.672 1.00 59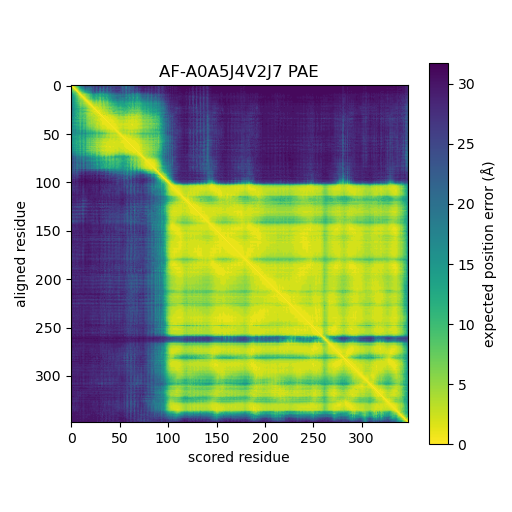.25 102 ASN A O 1
ATOM 868 N N . MET A 1 103 ? -9.446 -8.800 20.577 1.00 73.81 103 MET A N 1
ATOM 869 C CA . MET A 1 103 ? -9.928 -8.272 19.314 1.00 73.81 103 MET A CA 1
ATOM 870 C C . MET A 1 103 ? -8.870 -7.336 18.742 1.00 73.81 103 MET A C 1
ATOM 872 O O . MET A 1 103 ? -8.705 -6.233 19.253 1.00 73.81 103 MET A O 1
ATOM 876 N N . ILE A 1 104 ? -8.200 -7.776 17.678 1.00 83.38 104 ILE A N 1
ATOM 877 C CA . ILE A 1 104 ? -7.313 -6.921 16.889 1.00 83.38 104 ILE A CA 1
ATOM 878 C C . ILE A 1 104 ? -8.166 -5.921 16.102 1.00 83.38 104 ILE A C 1
ATOM 880 O O . ILE A 1 104 ? -9.070 -6.320 15.361 1.00 83.38 104 ILE A O 1
ATOM 884 N N . ARG A 1 105 ? -7.875 -4.626 16.239 1.00 88.56 105 ARG A N 1
ATOM 885 C CA . ARG A 1 105 ? -8.546 -3.553 15.498 1.00 88.56 105 ARG A CA 1
ATOM 886 C C . ARG A 1 105 ? -7.595 -2.873 14.526 1.00 88.56 105 ARG A C 1
ATOM 888 O O . ARG A 1 105 ? -6.561 -2.335 14.918 1.00 88.56 105 ARG A O 1
ATOM 895 N N . PHE A 1 106 ? -8.015 -2.844 13.266 1.00 92.00 106 PHE A N 1
ATOM 896 C CA . PHE A 1 106 ? -7.342 -2.124 12.193 1.00 92.00 106 PHE A CA 1
ATOM 897 C C . PHE A 1 106 ? -8.106 -0.843 11.863 1.00 92.00 106 PHE A C 1
ATOM 899 O O . PHE A 1 106 ? -9.323 -0.877 11.672 1.00 92.00 106 PHE A O 1
ATOM 906 N N . LEU A 1 107 ? -7.388 0.268 11.727 1.00 94.31 107 LEU A N 1
ATOM 907 C CA . LEU A 1 107 ? -7.845 1.413 10.947 1.00 94.31 107 LEU A CA 1
ATOM 908 C C . LEU A 1 107 ? -7.173 1.342 9.576 1.00 94.31 107 LEU A C 1
ATOM 910 O O . LEU A 1 107 ? -5.953 1.417 9.491 1.00 94.31 107 LEU A O 1
ATOM 914 N N . GLN A 1 108 ? -7.960 1.223 8.510 1.00 95.38 108 GLN A N 1
ATOM 915 C CA . GLN A 1 108 ? -7.452 1.187 7.141 1.00 95.38 108 GLN A CA 1
ATOM 916 C C . GLN A 1 108 ? -7.930 2.410 6.360 1.00 95.38 108 GLN A C 1
ATOM 918 O O . GLN A 1 108 ? -9.123 2.713 6.358 1.00 95.38 108 GLN A O 1
ATOM 923 N N . PHE A 1 109 ? -7.010 3.082 5.671 1.00 93.69 109 PHE A N 1
ATOM 924 C CA . PHE A 1 109 ? -7.320 4.149 4.718 1.00 93.69 109 PHE A CA 1
ATOM 925 C C . PHE A 1 109 ? -6.268 4.213 3.599 1.00 93.69 109 PHE A C 1
ATOM 927 O O . PHE A 1 109 ? -5.254 3.521 3.643 1.00 93.69 109 PHE A O 1
ATOM 934 N N . SER A 1 110 ? -6.549 4.988 2.557 1.00 95.12 110 SER A N 1
ATOM 935 C CA . SER A 1 110 ? -5.760 5.105 1.323 1.00 95.12 110 SER A CA 1
ATOM 936 C C . SER A 1 110 ? -6.044 6.468 0.684 1.00 95.12 110 SER A C 1
ATOM 938 O O . SER A 1 110 ? -6.904 7.194 1.192 1.00 95.12 110 SER A O 1
ATOM 940 N N . ASP A 1 111 ? -5.368 6.785 -0.421 1.00 93.94 111 ASP A N 1
ATOM 941 C CA . ASP A 1 111 ? -5.738 7.882 -1.327 1.00 93.94 111 ASP A CA 1
ATOM 942 C C . ASP A 1 111 ? -5.746 9.245 -0.621 1.00 93.94 111 ASP A C 1
ATOM 944 O O . ASP A 1 111 ? -6.715 10.007 -0.648 1.00 93.94 111 ASP A O 1
ATOM 948 N N . ILE A 1 112 ? -4.634 9.538 0.052 1.00 92.94 112 ILE A N 1
ATOM 949 C CA . ILE A 1 112 ? -4.427 10.775 0.809 1.00 92.94 112 ILE A CA 1
ATOM 950 C C . ILE A 1 112 ? -4.011 11.920 -0.124 1.00 92.94 112 ILE A C 1
ATOM 952 O O . ILE A 1 112 ? -4.406 13.064 0.112 1.00 92.94 112 ILE A O 1
ATOM 956 N N . HIS A 1 113 ? -3.234 11.603 -1.170 1.00 92.94 113 HIS A N 1
ATOM 957 C CA . HIS A 1 113 ? -2.842 12.507 -2.259 1.00 92.94 113 HIS A CA 1
ATOM 958 C C . HIS A 1 113 ? -2.256 13.848 -1.786 1.00 92.94 113 HIS A C 1
ATOM 960 O O . HIS A 1 113 ? -2.736 14.921 -2.155 1.00 92.94 113 HIS A O 1
ATOM 966 N N . PHE A 1 114 ? -1.198 13.818 -0.968 1.00 94.31 114 PHE A N 1
ATOM 967 C CA . PHE A 1 114 ? -0.509 15.048 -0.569 1.00 94.31 114 PHE A CA 1
ATOM 968 C C . PHE A 1 114 ? 0.071 15.791 -1.772 1.00 94.31 114 PHE A C 1
ATOM 970 O O . PHE A 1 114 ? 0.828 15.233 -2.568 1.00 94.31 114 PHE A O 1
ATOM 977 N N . LEU A 1 115 ? -0.254 17.082 -1.845 1.00 90.12 115 LEU A N 1
ATOM 978 C CA . LEU A 1 115 ? 0.194 18.005 -2.879 1.00 90.12 115 LEU A CA 1
ATOM 979 C C . LEU A 1 115 ? 1.379 18.847 -2.391 1.00 90.12 115 LEU A C 1
ATOM 981 O O . LEU A 1 115 ? 1.429 19.309 -1.239 1.00 90.12 115 LEU A O 1
ATOM 985 N N . PHE A 1 116 ? 2.308 19.130 -3.303 1.00 87.12 116 PHE A N 1
ATOM 986 C CA . PHE A 1 116 ? 3.308 20.179 -3.117 1.00 87.12 116 PHE A CA 1
ATOM 987 C C . PHE A 1 116 ? 2.713 21.565 -3.426 1.00 87.12 116 PHE A C 1
ATOM 989 O O . PHE A 1 116 ? 2.935 22.127 -4.495 1.00 87.12 116 PHE A O 1
ATOM 996 N N . CYS A 1 117 ? 1.928 22.091 -2.490 1.00 86.25 117 CYS A N 1
ATOM 997 C CA . CYS A 1 117 ? 1.278 23.406 -2.564 1.00 86.25 117 CYS A CA 1
ATOM 998 C C . CYS A 1 117 ? 1.183 24.059 -1.175 1.00 86.25 117 CYS A C 1
ATOM 1000 O O . CYS A 1 117 ? 1.571 23.442 -0.177 1.00 86.25 117 CYS A O 1
ATOM 1002 N N . GLU A 1 118 ? 0.666 25.281 -1.076 1.00 85.19 118 GLU A N 1
ATOM 1003 C CA . GLU A 1 118 ? 0.301 25.856 0.225 1.00 85.19 118 GLU A CA 1
ATOM 1004 C C . GLU A 1 118 ? -0.975 25.204 0.790 1.00 85.19 118 GLU A C 1
ATOM 1006 O O . GLU A 1 118 ? -1.765 24.611 0.056 1.00 85.19 118 GLU A O 1
ATOM 1011 N N . ASP A 1 119 ? -1.202 25.303 2.104 1.00 80.56 119 ASP A N 1
ATOM 1012 C CA . ASP A 1 119 ? -2.388 24.708 2.746 1.00 80.56 119 ASP A CA 1
ATOM 1013 C C . ASP A 1 119 ? -3.704 25.340 2.261 1.00 80.56 119 ASP A C 1
ATOM 1015 O O . ASP A 1 119 ? -4.743 24.686 2.248 1.00 80.56 119 ASP A O 1
ATOM 1019 N N . THR A 1 120 ? -3.666 26.607 1.845 1.00 86.00 120 THR A N 1
ATOM 1020 C CA . THR A 1 120 ? -4.801 27.335 1.253 1.00 86.00 120 THR A CA 1
ATOM 1021 C C . THR A 1 120 ? -5.154 26.853 -0.154 1.00 86.00 120 THR A C 1
ATOM 1023 O O . THR A 1 120 ? -6.269 27.096 -0.612 1.00 86.00 120 THR A O 1
ATOM 1026 N N . GLU A 1 121 ? -4.223 26.178 -0.827 1.00 88.44 121 GLU A N 1
ATOM 1027 C CA . GLU A 1 121 ? -4.366 25.629 -2.180 1.00 88.44 121 GLU A CA 1
ATOM 1028 C C . GLU A 1 121 ? -4.669 24.123 -2.163 1.00 88.44 121 GLU A C 1
ATOM 1030 O O . GLU A 1 121 ? -5.047 23.546 -3.179 1.00 88.44 121 GLU A O 1
ATOM 1035 N N . ASP A 1 122 ? -4.505 23.473 -1.010 1.00 87.94 122 ASP A N 1
ATOM 1036 C CA . ASP A 1 122 ? -4.756 22.049 -0.841 1.00 87.94 122 ASP A CA 1
ATOM 1037 C C . ASP A 1 122 ? -6.250 21.789 -0.620 1.00 87.94 122 ASP A C 1
ATOM 1039 O O . ASP A 1 122 ? -6.783 21.889 0.490 1.00 87.94 122 ASP A O 1
ATOM 1043 N N . GLU A 1 123 ? -6.932 21.410 -1.697 1.00 86.69 123 GLU A N 1
ATOM 1044 C CA . GLU A 1 123 ? -8.373 21.134 -1.711 1.00 86.69 123 GLU A CA 1
ATOM 1045 C C . GLU A 1 123 ? -8.791 20.022 -0.725 1.00 86.69 123 GLU A C 1
ATOM 1047 O O . GLU A 1 123 ? -9.944 19.970 -0.286 1.00 86.69 123 GLU A O 1
ATOM 1052 N N . TYR A 1 124 ? -7.854 19.157 -0.316 1.00 86.38 124 TYR A N 1
ATOM 1053 C CA . TYR A 1 124 ? -8.093 18.042 0.600 1.00 86.38 124 TYR A CA 1
ATOM 1054 C C . TYR A 1 124 ? -7.729 18.361 2.058 1.00 86.38 124 TYR A C 1
ATOM 1056 O O . TYR A 1 124 ? -8.039 17.564 2.953 1.00 86.38 124 TYR A O 1
ATOM 1064 N N . ALA A 1 125 ? -7.130 19.523 2.349 1.00 86.62 125 ALA A N 1
ATOM 1065 C CA . ALA A 1 125 ? -6.709 19.891 3.703 1.00 86.62 125 ALA A CA 1
ATOM 1066 C C . ALA A 1 125 ? -7.866 19.852 4.708 1.00 86.62 125 ALA A C 1
ATOM 1068 O O . ALA A 1 125 ? -7.745 19.259 5.784 1.00 86.62 125 ALA A O 1
ATOM 1069 N N . GLN A 1 126 ? -9.025 20.403 4.338 1.00 85.94 126 GLN A N 1
ATOM 1070 C CA . GLN A 1 126 ? -10.197 20.411 5.212 1.00 85.94 126 GLN A CA 1
ATOM 1071 C C . GLN A 1 126 ? -10.715 18.997 5.506 1.00 85.94 126 GLN A C 1
ATOM 1073 O O . GLN A 1 126 ? -11.158 18.733 6.627 1.00 85.94 126 GLN A O 1
ATOM 1078 N N . MET A 1 127 ? -10.649 18.087 4.529 1.00 87.62 127 MET A N 1
ATOM 1079 C CA . MET A 1 127 ? -11.044 16.689 4.704 1.00 87.62 127 MET A CA 1
ATOM 1080 C C . MET A 1 127 ? -10.105 15.976 5.681 1.00 87.62 127 MET A C 1
ATOM 1082 O O . MET A 1 127 ? -10.580 15.304 6.593 1.00 87.62 127 MET A O 1
ATOM 1086 N N . ARG A 1 128 ? -8.787 16.188 5.562 1.00 89.00 128 ARG A N 1
ATOM 1087 C CA . ARG A 1 128 ? -7.797 15.617 6.489 1.00 89.00 128 ARG A CA 1
ATOM 1088 C C . ARG A 1 128 ? -7.963 16.143 7.916 1.00 89.00 128 ARG A C 1
ATOM 1090 O O . ARG A 1 128 ? -7.850 15.364 8.855 1.00 89.00 128 ARG A O 1
ATOM 1097 N N . ILE A 1 129 ? -8.305 17.422 8.094 1.00 86.94 129 ILE A N 1
ATOM 1098 C CA . ILE A 1 129 ? -8.624 17.981 9.420 1.00 86.94 129 ILE A CA 1
ATOM 1099 C C . ILE A 1 129 ? -9.840 17.273 10.030 1.00 86.94 129 ILE A C 1
ATOM 1101 O O . ILE A 1 129 ? -9.767 16.810 11.167 1.00 86.94 129 ILE A O 1
ATOM 1105 N N . ARG A 1 130 ? -10.944 17.141 9.276 1.00 87.56 130 ARG A N 1
ATOM 1106 C CA . ARG A 1 130 ? -12.152 16.448 9.766 1.00 87.56 130 ARG A CA 1
ATOM 1107 C C . ARG A 1 130 ? -11.894 14.977 10.060 1.00 87.56 130 ARG A C 1
ATOM 1109 O O . ARG A 1 130 ? -12.379 14.478 11.066 1.00 87.56 130 ARG A O 1
ATOM 1116 N N . PHE A 1 131 ? -11.083 14.316 9.237 1.00 89.56 131 PHE A N 1
ATOM 1117 C CA . PHE A 1 131 ? -10.665 12.940 9.477 1.00 89.56 131 PHE A CA 1
ATOM 1118 C C . PHE A 1 131 ? -10.001 12.791 10.852 1.00 89.56 131 PHE A C 1
ATOM 1120 O O . PHE A 1 131 ? -10.428 11.949 11.633 1.00 89.56 131 PHE A O 1
ATOM 1127 N N . ILE A 1 132 ? -9.030 13.650 11.193 1.00 91.50 132 ILE A N 1
ATOM 1128 C CA . ILE A 1 132 ? -8.370 13.629 12.511 1.00 91.50 132 ILE A CA 1
ATOM 1129 C C . ILE A 1 132 ? -9.358 13.901 13.654 1.00 91.50 132 ILE A C 1
ATOM 1131 O O . ILE A 1 132 ? -9.319 13.206 14.668 1.00 91.50 132 ILE A O 1
ATOM 1135 N N . GLU A 1 133 ? -10.256 14.879 13.504 1.00 86.31 133 GLU A N 1
ATOM 1136 C CA . GLU A 1 133 ? -11.292 15.161 14.510 1.00 86.31 133 GLU A CA 1
ATOM 1137 C C . GLU A 1 133 ? -12.216 13.953 14.740 1.00 86.31 133 GLU A C 1
ATOM 1139 O O . GLU A 1 133 ? -12.602 13.671 15.877 1.00 86.31 133 GLU A O 1
ATOM 1144 N N . ASP A 1 134 ? -12.541 13.206 13.684 1.00 89.31 134 ASP A N 1
ATOM 1145 C CA . ASP A 1 134 ? -13.377 12.013 13.778 1.00 89.31 134 ASP A CA 1
ATOM 1146 C C . ASP A 1 134 ? -12.652 10.824 14.425 1.00 89.31 134 ASP A C 1
ATOM 1148 O O . ASP A 1 134 ? -13.301 10.024 15.108 1.00 89.31 134 ASP A O 1
ATOM 1152 N N . LEU A 1 135 ? -11.319 10.730 14.328 1.00 88.81 135 LEU A N 1
ATOM 1153 C CA . LEU A 1 135 ? -10.547 9.695 15.034 1.00 88.81 135 LEU A CA 1
ATOM 1154 C C . LEU A 1 135 ? -10.711 9.781 16.557 1.00 88.81 135 LEU A C 1
ATOM 1156 O O . LEU A 1 135 ? -10.743 8.752 17.232 1.00 88.81 135 LEU A O 1
ATOM 1160 N N . GLU A 1 136 ? -10.910 10.979 17.112 1.00 81.06 136 GLU A N 1
ATOM 1161 C CA . GLU A 1 136 ? -11.217 11.150 18.537 1.00 81.06 136 GLU A CA 1
ATOM 1162 C C . GLU A 1 136 ? -12.571 10.531 18.917 1.00 81.06 136 GLU A C 1
ATOM 1164 O O . GLU A 1 136 ? -12.734 9.983 20.012 1.00 81.06 136 GLU A O 1
ATOM 1169 N N . ASN A 1 137 ? -13.554 10.587 18.015 1.00 81.75 137 ASN A N 1
ATOM 1170 C CA . ASN A 1 137 ? -14.848 9.937 18.216 1.00 81.75 137 ASN A CA 1
ATOM 1171 C C . ASN A 1 137 ? -14.720 8.415 18.100 1.00 81.75 137 ASN A C 1
ATOM 1173 O O . ASN A 1 137 ? -15.280 7.696 18.931 1.00 81.75 137 ASN A O 1
ATOM 1177 N N . VAL A 1 138 ? -13.942 7.933 17.126 1.00 79.94 138 VAL A N 1
ATOM 1178 C CA . VAL A 1 138 ? -13.619 6.508 16.963 1.00 79.94 138 VAL A CA 1
ATOM 1179 C C . VAL A 1 138 ? -12.963 5.962 18.230 1.00 79.94 138 VAL A C 1
ATOM 1181 O O . VAL A 1 138 ? -13.451 4.980 18.788 1.00 79.94 138 VAL A O 1
ATOM 1184 N N . LYS A 1 139 ? -11.937 6.647 18.749 1.00 82.50 139 LYS A N 1
ATOM 1185 C CA . LYS A 1 139 ? -11.252 6.295 20.001 1.00 82.50 139 LYS A CA 1
ATOM 1186 C C . LYS A 1 139 ? -12.222 6.180 21.179 1.00 82.50 139 LYS A C 1
ATOM 1188 O O . LYS A 1 139 ? -12.184 5.202 21.920 1.00 82.50 139 LYS A O 1
ATOM 1193 N N . LYS A 1 140 ? -13.135 7.144 21.345 1.00 80.88 140 LYS A N 1
ATOM 1194 C CA . LYS A 1 140 ? -14.129 7.131 22.439 1.00 80.88 140 LYS A CA 1
ATOM 1195 C C . LYS A 1 140 ? -15.130 5.981 22.335 1.00 80.88 140 LYS A C 1
ATOM 1197 O O . LYS A 1 140 ? -15.613 5.513 23.362 1.00 80.88 140 LYS A O 1
ATOM 1202 N N . GLN A 1 141 ? -15.485 5.567 21.120 1.00 82.00 141 GLN A N 1
ATOM 1203 C CA . GLN A 1 141 ? -16.501 4.537 20.892 1.00 82.00 141 GLN A CA 1
ATOM 1204 C C . GLN A 1 141 ? -15.924 3.121 20.878 1.00 82.00 141 GLN A C 1
ATOM 1206 O O . GLN A 1 141 ? -16.555 2.205 21.403 1.00 82.00 141 GLN A O 1
ATOM 1211 N N . LEU A 1 142 ? -14.757 2.937 20.259 1.00 80.56 142 LEU A N 1
ATOM 1212 C CA . LEU A 1 142 ? -14.169 1.622 19.989 1.00 80.56 142 LEU A CA 1
ATOM 1213 C C . LEU A 1 142 ? -12.967 1.296 20.887 1.00 80.56 142 LEU A C 1
ATOM 1215 O O . LEU A 1 142 ? -12.586 0.129 20.981 1.00 80.56 142 LEU A O 1
ATOM 1219 N N . GLY A 1 143 ? -12.400 2.293 21.571 1.00 85.00 143 GLY A N 1
ATOM 1220 C CA . GLY A 1 143 ? -11.205 2.144 22.394 1.00 85.00 143 GLY A CA 1
ATOM 1221 C C . GLY A 1 143 ? -9.924 2.099 21.559 1.00 85.00 143 GLY A C 1
ATOM 1222 O O . GLY A 1 143 ? -9.772 2.848 20.596 1.00 85.00 143 GLY A O 1
ATOM 1223 N N . VAL A 1 144 ? -8.993 1.231 21.963 1.00 89.38 144 VAL A N 1
ATOM 1224 C CA . VAL A 1 144 ? -7.665 1.083 21.347 1.00 89.38 144 VAL A CA 1
ATOM 1225 C C . VAL A 1 144 ? -7.779 0.571 19.908 1.00 89.38 144 VAL A C 1
ATOM 1227 O O . VAL A 1 144 ? -8.458 -0.429 19.650 1.00 89.38 144 VAL A O 1
ATOM 1230 N N . VAL A 1 145 ? -7.075 1.248 18.997 1.00 91.50 145 VAL A N 1
ATOM 1231 C CA . VAL A 1 145 ? -6.750 0.769 17.648 1.00 91.50 145 VAL A CA 1
ATOM 1232 C C . VAL A 1 145 ? -5.323 0.232 17.687 1.00 91.50 145 VAL A C 1
ATOM 1234 O O . VAL A 1 145 ? -4.408 0.968 18.045 1.00 91.50 145 VAL A O 1
ATOM 1237 N N . ASP A 1 146 ? -5.135 -1.037 17.333 1.00 91.62 146 ASP A N 1
ATOM 1238 C CA . ASP A 1 146 ? -3.832 -1.704 17.438 1.00 91.62 146 ASP A CA 1
ATOM 1239 C C . ASP A 1 146 ? -2.933 -1.382 16.239 1.00 91.62 146 ASP A C 1
ATOM 1241 O O . ASP A 1 146 ? -1.720 -1.198 16.377 1.00 91.62 146 ASP A O 1
ATOM 1245 N N . TYR A 1 147 ? -3.543 -1.295 15.053 1.00 95.19 147 TYR A N 1
ATOM 1246 C CA . TYR A 1 147 ? -2.833 -1.178 13.786 1.00 95.19 147 TYR A CA 1
ATOM 1247 C C . TYR A 1 147 ? -3.484 -0.154 12.856 1.00 95.19 147 TYR A C 1
ATOM 1249 O O . TYR A 1 147 ? -4.704 -0.132 12.688 1.00 95.19 147 TYR A O 1
ATOM 1257 N N . VAL A 1 148 ? -2.660 0.659 12.197 1.00 97.00 148 VAL A N 1
ATOM 1258 C CA . VAL A 1 148 ? -3.065 1.538 11.096 1.00 97.00 148 VAL A CA 1
ATOM 1259 C C . VAL A 1 148 ? -2.457 1.016 9.799 1.00 97.00 148 VAL A C 1
ATOM 1261 O O . VAL A 1 148 ? -1.248 0.816 9.714 1.00 97.00 148 VAL A O 1
ATOM 1264 N N . LEU A 1 149 ? -3.298 0.807 8.792 1.00 97.88 149 LEU A N 1
ATOM 1265 C CA . LEU A 1 149 ? -2.932 0.287 7.479 1.00 97.88 149 LEU A CA 1
ATOM 1266 C C . LEU A 1 149 ? -3.163 1.373 6.425 1.00 97.88 149 LEU A C 1
ATOM 1268 O O . LEU A 1 149 ? -4.314 1.714 6.139 1.00 97.88 149 LEU A O 1
ATOM 1272 N N . ILE A 1 150 ? -2.092 1.914 5.842 1.00 97.94 150 ILE A N 1
ATOM 1273 C CA . ILE A 1 150 ? -2.189 2.911 4.767 1.00 97.94 150 ILE A CA 1
ATOM 1274 C C . ILE A 1 150 ? -1.888 2.234 3.432 1.00 97.94 150 ILE A C 1
ATOM 1276 O O . ILE A 1 150 ? -0.761 1.811 3.166 1.00 97.94 150 ILE A O 1
ATOM 1280 N N . CYS A 1 151 ? -2.920 2.110 2.602 1.00 96.00 151 CYS A N 1
ATOM 1281 C CA . CYS A 1 151 ? -2.911 1.273 1.402 1.00 96.00 151 CYS A CA 1
ATOM 1282 C C . CYS A 1 151 ? -2.537 2.035 0.121 1.00 96.00 151 CYS A C 1
ATOM 1284 O O . CYS A 1 151 ? -3.121 1.771 -0.924 1.00 96.00 151 CYS A O 1
ATOM 1286 N N . GLY A 1 152 ? -1.554 2.933 0.195 1.00 95.62 152 GLY A N 1
ATOM 1287 C CA . GLY A 1 152 ? -0.999 3.648 -0.958 1.00 95.62 152 GLY A CA 1
ATOM 1288 C C . GLY A 1 152 ? -1.681 4.969 -1.301 1.00 95.62 152 GLY A C 1
ATOM 1289 O O . GLY A 1 152 ? -2.600 5.422 -0.614 1.00 95.62 152 GLY A O 1
ATOM 1290 N N . ASP A 1 153 ? -1.150 5.598 -2.348 1.00 96.75 153 ASP A N 1
ATOM 1291 C CA . ASP A 1 153 ? -1.525 6.922 -2.847 1.00 96.75 153 ASP A CA 1
ATOM 1292 C C . ASP A 1 153 ? -1.471 7.982 -1.737 1.00 96.75 153 ASP A C 1
ATOM 1294 O O . ASP A 1 153 ? -2.408 8.729 -1.446 1.00 96.75 153 ASP A O 1
ATOM 1298 N N . ILE A 1 154 ? -0.321 8.009 -1.065 1.00 97.50 154 ILE A N 1
ATOM 1299 C CA . ILE A 1 154 ? -0.000 8.930 0.022 1.00 97.50 154 ILE A CA 1
ATOM 1300 C C . ILE A 1 154 ? 0.385 10.297 -0.554 1.00 97.50 154 ILE A C 1
ATOM 1302 O O . ILE A 1 154 ? -0.077 11.332 -0.073 1.00 97.50 154 ILE A O 1
ATOM 1306 N N . ALA A 1 155 ? 1.231 10.297 -1.578 1.00 97.31 155 ALA A N 1
ATOM 1307 C CA . ALA A 1 155 ? 1.686 11.455 -2.331 1.00 97.31 155 ALA A CA 1
ATOM 1308 C C . ALA A 1 155 ? 0.959 11.547 -3.679 1.00 97.31 155 ALA A C 1
ATOM 1310 O O . ALA A 1 155 ? 0.389 10.570 -4.152 1.00 97.31 155 ALA A O 1
ATOM 1311 N N . CYS A 1 156 ? 0.981 12.722 -4.313 1.00 94.69 156 CYS A N 1
ATOM 1312 C CA . CYS A 1 156 ? 0.359 12.919 -5.624 1.00 94.69 156 CYS A CA 1
ATOM 1313 C C . CYS A 1 156 ? 1.294 12.549 -6.791 1.00 94.69 156 CYS A C 1
ATOM 1315 O O . CYS A 1 156 ? 0.817 12.127 -7.854 1.00 94.69 156 CYS A O 1
ATOM 1317 N N . LYS A 1 157 ? 2.607 12.776 -6.635 1.00 95.44 157 LYS A N 1
ATOM 1318 C CA . LYS A 1 157 ? 3.631 12.608 -7.684 1.00 95.44 157 LYS A CA 1
ATOM 1319 C C . LYS A 1 157 ? 4.932 11.984 -7.156 1.00 95.44 157 LYS A C 1
ATOM 1321 O O . LYS A 1 157 ? 5.987 12.159 -7.776 1.00 95.44 157 LYS A O 1
ATOM 1326 N N . GLY A 1 158 ? 4.874 11.321 -6.003 1.00 96.69 158 GLY A N 1
ATOM 1327 C CA . GLY A 1 158 ? 6.014 10.660 -5.369 1.00 96.69 158 GLY A CA 1
ATOM 1328 C C . GLY A 1 158 ? 7.155 11.603 -4.984 1.00 96.69 158 GLY A C 1
ATOM 1329 O O . GLY A 1 158 ? 8.314 11.194 -4.986 1.00 96.69 158 GLY A O 1
ATOM 1330 N N . GLN A 1 159 ? 6.868 12.877 -4.697 1.00 96.50 159 GLN A N 1
ATOM 1331 C CA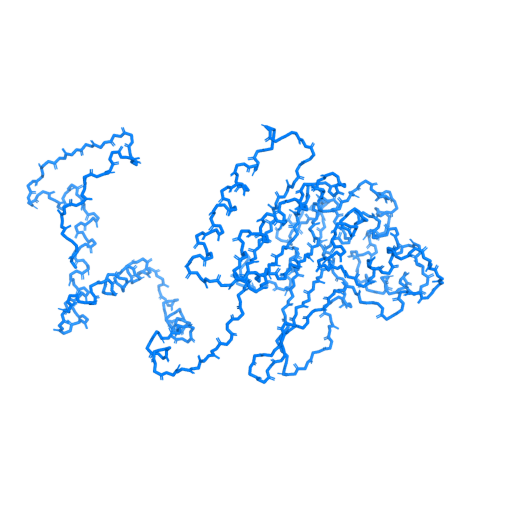 . GLN A 1 159 ? 7.913 13.862 -4.404 1.00 96.50 159 GLN A CA 1
ATOM 1332 C C . GLN A 1 159 ? 8.240 13.922 -2.908 1.00 96.50 159 GLN A C 1
ATOM 1334 O O . GLN A 1 159 ? 7.357 13.877 -2.053 1.00 96.50 159 GLN A O 1
ATOM 1339 N N . LYS A 1 160 ? 9.518 14.139 -2.568 1.00 96.56 160 LYS A N 1
ATOM 1340 C CA . LYS A 1 160 ? 9.995 14.193 -1.170 1.00 96.56 160 LYS A CA 1
ATOM 1341 C C . LYS A 1 160 ? 9.211 15.173 -0.286 1.00 96.56 160 LYS A C 1
ATOM 1343 O O . LYS A 1 160 ? 8.912 14.871 0.866 1.00 96.56 160 LYS A O 1
ATOM 1348 N N . ASN A 1 161 ? 8.840 16.336 -0.820 1.00 95.81 161 ASN A N 1
ATOM 1349 C CA . ASN A 1 161 ? 8.078 17.334 -0.065 1.00 95.81 161 ASN A CA 1
ATOM 1350 C C . ASN A 1 161 ? 6.634 16.897 0.232 1.00 95.81 161 ASN A C 1
ATOM 1352 O O . ASN A 1 161 ? 6.093 17.278 1.268 1.00 95.81 161 ASN A O 1
ATOM 1356 N N . GLU A 1 162 ? 6.026 16.084 -0.634 1.00 96.94 162 GLU A N 1
ATOM 1357 C CA . GLU A 1 162 ? 4.694 15.509 -0.408 1.00 96.94 162 GLU A CA 1
ATOM 1358 C C . GLU A 1 162 ? 4.756 14.512 0.759 1.00 96.94 162 GLU A C 1
ATOM 1360 O O . GLU A 1 162 ? 3.961 14.593 1.696 1.00 96.94 162 GLU A O 1
ATOM 1365 N N . PHE A 1 163 ? 5.789 13.664 0.792 1.00 98.00 163 PHE A N 1
ATOM 1366 C CA . PHE A 1 163 ? 6.025 12.737 1.902 1.00 98.00 163 PHE A CA 1
ATOM 1367 C C . PHE A 1 163 ? 6.382 13.428 3.226 1.00 98.00 163 PHE A C 1
ATOM 1369 O O . PHE A 1 163 ? 5.987 12.960 4.294 1.00 98.00 163 PHE A O 1
ATOM 1376 N N . ASN A 1 164 ? 7.061 14.580 3.191 1.00 96.19 164 ASN A N 1
ATOM 1377 C CA . ASN A 1 164 ? 7.300 15.380 4.39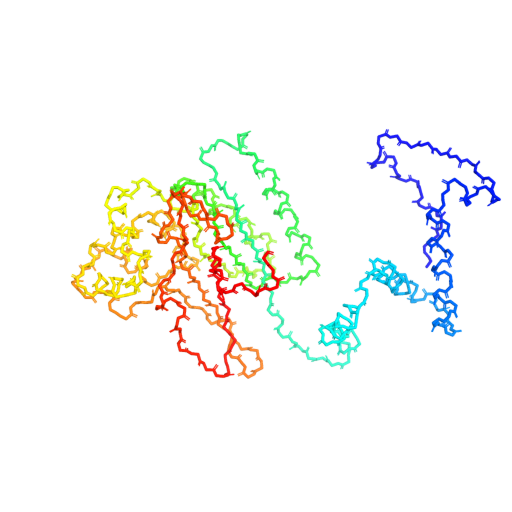7 1.00 96.19 164 ASN A CA 1
ATOM 1378 C C . ASN A 1 164 ? 5.982 15.834 5.047 1.00 96.19 164 ASN A C 1
ATOM 1380 O O . ASN A 1 164 ? 5.840 15.754 6.269 1.00 96.19 164 ASN A O 1
ATOM 1384 N N . LYS A 1 165 ? 4.995 16.258 4.243 1.00 95.44 165 LYS A N 1
ATOM 1385 C CA . LYS A 1 165 ? 3.646 16.569 4.742 1.00 95.44 165 LYS A CA 1
ATOM 1386 C C . LYS A 1 165 ? 2.930 15.317 5.246 1.00 95.44 165 LYS A C 1
ATOM 1388 O O . LYS A 1 165 ? 2.333 15.349 6.324 1.00 95.44 165 LYS A O 1
ATOM 1393 N N . ALA A 1 166 ? 3.048 14.206 4.517 1.00 96.69 166 ALA A N 1
ATOM 1394 C CA . ALA A 1 166 ? 2.467 12.931 4.921 1.00 96.69 166 ALA A CA 1
ATOM 1395 C C . ALA A 1 166 ? 2.961 12.470 6.295 1.00 96.69 166 ALA A C 1
ATOM 1397 O O . ALA A 1 166 ? 2.159 12.049 7.126 1.00 96.69 166 ALA A O 1
ATOM 1398 N N . LYS A 1 167 ? 4.255 12.633 6.585 1.00 97.06 167 LYS A N 1
ATOM 1399 C CA . LYS A 1 167 ? 4.843 12.304 7.890 1.00 97.06 167 LYS A CA 1
ATOM 1400 C C . LYS A 1 167 ? 4.187 13.073 9.040 1.00 97.06 167 LYS A C 1
ATOM 1402 O O . LYS A 1 167 ? 3.863 12.480 10.066 1.00 97.06 167 LYS A O 1
ATOM 1407 N N . ILE A 1 168 ? 3.950 14.375 8.865 1.00 96.25 168 ILE A N 1
ATOM 1408 C CA . ILE A 1 168 ? 3.284 15.222 9.873 1.00 96.25 168 ILE A CA 1
ATOM 1409 C C . ILE A 1 168 ? 1.838 14.760 10.098 1.00 96.25 168 ILE A C 1
ATOM 1411 O O . ILE A 1 168 ? 1.357 14.698 11.234 1.00 96.25 168 ILE A O 1
ATOM 1415 N N . PHE A 1 169 ? 1.140 14.409 9.020 1.00 96.25 169 PHE A N 1
ATOM 1416 C CA . PHE A 1 169 ? -0.225 13.904 9.101 1.00 96.25 169 PHE A CA 1
ATOM 1417 C C . PHE A 1 169 ? -0.306 12.540 9.791 1.00 96.25 169 PHE A C 1
ATOM 1419 O O . PHE A 1 169 ? -1.132 12.370 10.684 1.00 96.25 169 PHE A O 1
ATOM 1426 N N . ILE A 1 170 ? 0.572 11.595 9.452 1.00 97.38 170 ILE A N 1
ATOM 1427 C CA . ILE A 1 170 ? 0.623 10.271 10.089 1.00 97.38 170 ILE A CA 1
ATOM 1428 C C . ILE A 1 170 ? 0.938 10.391 11.584 1.00 97.38 170 ILE A C 1
ATOM 1430 O O . ILE A 1 170 ? 0.311 9.709 12.393 1.00 97.38 170 ILE A O 1
ATOM 1434 N N . GLU A 1 171 ? 1.835 11.297 11.978 1.00 97.50 171 GLU A N 1
ATOM 1435 C CA . GLU A 1 171 ? 2.084 11.589 13.396 1.00 97.50 171 GLU A CA 1
ATOM 1436 C C . GLU A 1 171 ? 0.823 12.134 14.090 1.00 97.50 171 GLU A C 1
ATOM 1438 O O . GLU A 1 171 ? 0.504 11.751 15.217 1.00 97.50 171 GLU A O 1
ATOM 1443 N N . SER A 1 172 ? 0.048 12.974 13.397 1.00 97.25 172 SER A N 1
ATOM 1444 C CA . SER A 1 172 ? -1.230 13.485 13.909 1.00 97.25 172 SER A CA 1
ATOM 1445 C C . SER A 1 172 ? -2.277 12.374 14.064 1.00 97.25 172 SER A C 1
ATOM 1447 O O . SER A 1 172 ? -2.967 12.337 15.082 1.00 97.25 172 SER A O 1
ATOM 1449 N N . VAL A 1 173 ? -2.358 11.435 13.110 1.00 96.81 173 VAL A N 1
ATOM 1450 C CA . VAL A 1 173 ? -3.197 10.221 13.203 1.00 96.81 173 VAL A CA 1
ATOM 1451 C C . VAL A 1 173 ? -2.777 9.375 14.405 1.00 96.81 173 VAL A C 1
ATOM 1453 O O . VAL A 1 173 ? -3.617 9.015 15.230 1.00 96.81 173 VAL A O 1
ATOM 1456 N N . SER A 1 174 ? -1.477 9.095 14.534 1.00 95.94 174 SER A N 1
ATOM 1457 C CA . SER A 1 174 ? -0.921 8.301 15.632 1.00 95.94 174 SER A CA 1
ATOM 1458 C C . SER A 1 174 ? -1.265 8.898 16.995 1.00 95.94 174 SER A C 1
ATOM 1460 O O . SER A 1 174 ? -1.674 8.169 17.897 1.00 95.94 174 SER A O 1
ATOM 1462 N N . LYS A 1 175 ? -1.149 10.223 17.126 1.00 96.12 175 LYS A N 1
ATOM 1463 C CA . LYS A 1 175 ? -1.460 10.954 18.355 1.00 96.12 175 LYS A CA 1
ATOM 1464 C C . LYS A 1 175 ? -2.958 10.983 18.664 1.00 96.12 175 LYS A C 1
ATOM 1466 O O . LYS A 1 175 ? -3.337 10.815 19.819 1.00 96.12 175 LYS A O 1
ATOM 1471 N N . ALA A 1 176 ? -3.816 11.183 17.663 1.00 94.62 176 ALA A N 1
ATOM 1472 C CA . ALA A 1 176 ? -5.269 11.196 17.861 1.00 94.62 176 ALA A CA 1
ATOM 1473 C C . ALA A 1 176 ? -5.799 9.836 18.357 1.00 94.62 176 ALA A C 1
ATOM 1475 O O . ALA A 1 176 ? -6.736 9.773 19.157 1.00 94.62 176 ALA A O 1
ATOM 1476 N N . LEU A 1 177 ? -5.160 8.746 17.926 1.00 94.44 177 LEU A N 1
ATOM 1477 C CA . LEU A 1 177 ? -5.496 7.374 18.313 1.00 94.44 177 LEU A CA 1
ATOM 1478 C C . LEU A 1 177 ? -4.811 6.896 19.600 1.00 94.44 177 LEU A C 1
ATOM 1480 O O . LEU A 1 177 ? -5.056 5.769 20.024 1.00 94.44 177 LEU A O 1
ATOM 1484 N N . GLU A 1 178 ? -3.980 7.725 20.233 1.00 94.25 178 GLU A N 1
ATOM 1485 C CA . GLU A 1 178 ? -3.269 7.352 21.454 1.00 94.25 178 GLU A CA 1
ATOM 1486 C C . GLU A 1 178 ? -4.242 7.140 22.628 1.00 94.25 178 GLU A C 1
ATOM 1488 O O . GLU A 1 178 ? -5.082 7.998 22.929 1.00 94.25 178 GLU A O 1
ATOM 1493 N N . VAL A 1 179 ? -4.108 5.997 23.306 1.00 90.44 179 VAL A N 1
ATOM 1494 C CA . VAL A 1 179 ? -4.888 5.618 24.496 1.00 90.44 179 VAL A CA 1
ATOM 1495 C C . VAL A 1 179 ? -3.928 5.131 25.577 1.00 90.44 179 VAL A C 1
ATOM 1497 O O . VAL A 1 179 ? -3.198 4.164 25.370 1.00 90.44 179 VAL A O 1
ATOM 1500 N N . ASP A 1 180 ? -3.927 5.796 26.735 1.00 90.62 180 ASP A N 1
ATOM 1501 C CA . ASP A 1 180 ? -3.080 5.455 27.890 1.00 90.62 180 ASP A CA 1
ATOM 1502 C C . ASP A 1 180 ? -1.581 5.314 27.543 1.00 90.62 180 ASP A C 1
ATOM 1504 O O . ASP A 1 180 ? -0.885 4.438 28.054 1.00 90.62 180 ASP A O 1
ATOM 1508 N N . GLY A 1 181 ? -1.083 6.166 26.638 1.00 89.00 181 GLY A N 1
ATOM 1509 C CA . GLY A 1 181 ? 0.305 6.144 26.158 1.00 89.00 181 GLY A CA 1
ATOM 1510 C C . GLY A 1 181 ? 0.596 5.097 25.076 1.00 89.00 181 GLY A C 1
ATOM 1511 O O . GLY A 1 181 ? 1.717 5.039 24.574 1.00 89.00 181 GLY A O 1
ATOM 1512 N N . ASN A 1 182 ? -0.393 4.288 24.687 1.00 87.94 182 ASN A N 1
ATOM 1513 C CA . ASN A 1 182 ? -0.260 3.305 23.617 1.00 87.94 182 ASN A CA 1
ATOM 1514 C C . ASN A 1 182 ? -0.704 3.910 22.284 1.00 87.94 182 ASN A C 1
ATOM 1516 O O . ASN A 1 182 ? -1.833 4.387 22.150 1.00 87.94 182 ASN A O 1
ATOM 1520 N N . ARG A 1 183 ? 0.188 3.859 21.294 1.00 93.38 183 ARG A N 1
ATOM 1521 C CA . ARG A 1 183 ? -0.057 4.283 19.910 1.00 93.38 183 ARG A CA 1
ATOM 1522 C C . ARG A 1 183 ? -0.190 3.063 18.995 1.00 93.38 183 ARG A C 1
ATOM 1524 O O . ARG A 1 183 ? 0.442 2.044 19.280 1.00 93.38 183 ARG A O 1
ATOM 1531 N N . PRO A 1 184 ? -0.958 3.159 17.896 1.00 94.12 184 PRO A N 1
ATOM 1532 C CA . PRO A 1 184 ? -1.035 2.075 16.926 1.00 94.12 184 PRO A CA 1
ATOM 1533 C C . PRO A 1 184 ? 0.306 1.869 16.216 1.00 94.12 184 PRO A C 1
ATOM 1535 O O . PRO A 1 184 ? 1.014 2.835 15.921 1.00 94.12 184 PRO A O 1
ATOM 1538 N N . ASN A 1 185 ? 0.607 0.623 15.852 1.00 95.69 185 ASN A N 1
ATOM 1539 C CA . ASN A 1 185 ? 1.658 0.344 14.873 1.00 95.69 185 ASN A CA 1
ATOM 1540 C C . ASN A 1 185 ? 1.144 0.702 13.474 1.00 95.69 185 ASN A C 1
ATOM 1542 O O . ASN A 1 185 ? 0.006 0.380 13.129 1.00 95.69 185 ASN A O 1
ATOM 1546 N N . ILE A 1 186 ? 1.966 1.363 12.664 1.00 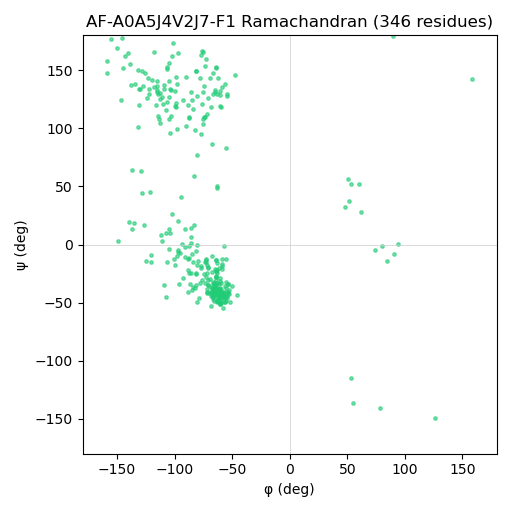97.75 186 ILE A N 1
ATOM 1547 C CA . ILE A 1 186 ? 1.552 1.890 11.359 1.00 97.75 186 ILE A CA 1
ATOM 1548 C C . ILE A 1 186 ? 2.314 1.162 10.259 1.00 97.75 186 ILE A C 1
ATOM 1550 O O . ILE A 1 186 ? 3.539 1.102 10.302 1.00 97.75 186 ILE A O 1
ATOM 1554 N N . PHE A 1 187 ? 1.586 0.659 9.266 1.00 98.25 187 PHE A N 1
ATOM 1555 C CA . PHE A 1 187 ? 2.130 -0.054 8.116 1.00 98.25 187 PHE A CA 1
ATOM 1556 C C . PHE A 1 187 ? 1.703 0.609 6.807 1.00 98.25 187 PHE A C 1
ATOM 1558 O O . PHE A 1 187 ? 0.563 1.065 6.684 1.00 98.25 187 PHE A O 1
ATOM 1565 N N . LEU A 1 188 ? 2.604 0.620 5.820 1.00 97.69 188 LEU A N 1
ATOM 1566 C CA . LEU A 1 188 ? 2.409 1.282 4.528 1.00 97.69 188 LEU A CA 1
ATOM 1567 C C . LEU A 1 188 ? 2.690 0.333 3.354 1.00 97.69 188 LEU A C 1
ATOM 1569 O O . LEU A 1 188 ? 3.556 -0.542 3.433 1.00 97.69 188 LEU A O 1
ATOM 1573 N N . VAL A 1 189 ? 1.995 0.549 2.240 1.00 97.69 189 VAL A N 1
ATOM 1574 C CA . VAL A 1 189 ? 2.365 0.043 0.908 1.00 97.69 189 VAL A CA 1
ATOM 1575 C C . VAL A 1 189 ? 2.280 1.183 -0.101 1.00 97.69 189 VAL A C 1
ATOM 1577 O O . VAL A 1 189 ? 1.455 2.076 0.090 1.00 97.69 189 VAL A O 1
ATOM 1580 N N . PRO A 1 190 ? 3.097 1.172 -1.167 1.00 97.50 190 PRO A N 1
ATOM 1581 C CA . PRO A 1 190 ? 3.074 2.239 -2.156 1.00 97.50 190 PRO A CA 1
ATOM 1582 C C . PRO A 1 190 ? 1.882 2.099 -3.112 1.00 97.50 190 PRO A C 1
ATOM 1584 O O . PRO A 1 190 ? 1.517 0.992 -3.524 1.00 97.50 190 PRO A O 1
ATOM 1587 N N . GLY A 1 191 ? 1.317 3.239 -3.502 1.00 96.12 191 GLY A N 1
ATOM 1588 C CA . GLY A 1 191 ? 0.377 3.392 -4.609 1.00 96.12 191 GLY A CA 1
ATOM 1589 C C . GLY A 1 191 ? 1.027 3.961 -5.871 1.00 96.12 191 GLY A C 1
ATOM 1590 O O . GLY A 1 191 ? 2.206 4.316 -5.898 1.00 96.12 191 GLY A O 1
ATOM 1591 N N . ASN A 1 192 ? 0.275 4.014 -6.968 1.00 95.12 192 ASN A N 1
ATOM 1592 C CA . ASN A 1 192 ? 0.807 4.442 -8.267 1.00 95.12 192 ASN A CA 1
ATOM 1593 C C . ASN A 1 192 ? 1.077 5.957 -8.341 1.00 95.12 192 ASN A C 1
ATOM 1595 O O . ASN A 1 192 ? 1.731 6.413 -9.289 1.00 95.12 192 ASN A O 1
ATOM 1599 N N . HIS A 1 193 ? 0.581 6.737 -7.379 1.00 96.06 193 HIS A N 1
ATOM 1600 C CA . HIS A 1 193 ? 0.916 8.150 -7.202 1.00 96.06 193 HIS A CA 1
ATOM 1601 C C . HIS A 1 193 ? 2.108 8.387 -6.260 1.00 96.06 193 HIS A C 1
ATOM 1603 O O . HIS A 1 193 ? 2.684 9.475 -6.267 1.00 96.06 193 HIS A O 1
ATOM 1609 N N . ASP A 1 194 ? 2.562 7.356 -5.540 1.00 97.62 194 ASP A N 1
ATOM 1610 C CA . ASP A 1 194 ? 3.725 7.428 -4.645 1.00 97.62 194 ASP A CA 1
ATOM 1611 C C . ASP A 1 194 ? 5.076 7.314 -5.371 1.00 97.62 194 ASP A C 1
ATOM 1613 O O . ASP A 1 194 ? 6.131 7.382 -4.740 1.00 97.62 194 ASP A O 1
ATOM 1617 N N . ILE A 1 195 ? 5.066 7.155 -6.696 1.00 96.38 195 ILE A N 1
ATOM 1618 C CA . ILE A 1 195 ? 6.277 7.006 -7.508 1.00 96.38 195 ILE A CA 1
ATOM 1619 C C . ILE A 1 195 ? 6.617 8.274 -8.293 1.00 96.38 195 ILE A C 1
ATOM 1621 O O . ILE A 1 195 ? 5.753 8.905 -8.908 1.00 96.38 195 ILE A O 1
ATOM 1625 N N . ASP A 1 196 ? 7.907 8.597 -8.372 1.00 96.81 196 ASP A N 1
ATOM 1626 C CA . ASP A 1 196 ? 8.404 9.601 -9.310 1.00 96.81 196 ASP A CA 1
ATOM 1627 C C . ASP A 1 196 ? 8.487 9.014 -10.727 1.00 96.81 196 ASP A C 1
ATOM 1629 O O . ASP A 1 196 ? 9.475 8.394 -11.129 1.00 96.81 196 ASP A O 1
ATOM 1633 N N . ARG A 1 197 ? 7.439 9.245 -11.520 1.00 95.31 197 ARG A N 1
ATOM 1634 C CA . ARG A 1 197 ? 7.329 8.742 -12.901 1.00 95.31 197 ARG A CA 1
ATOM 1635 C C . ARG A 1 197 ? 8.387 9.309 -13.859 1.00 95.31 197 ARG A C 1
ATOM 1637 O O . ARG A 1 197 ? 8.514 8.786 -14.967 1.00 95.31 197 ARG A O 1
ATOM 1644 N N . GLN A 1 198 ? 9.112 10.368 -13.485 1.00 95.12 198 GLN A N 1
ATOM 1645 C CA . GLN A 1 198 ? 10.197 10.920 -14.307 1.00 95.12 198 GLN A CA 1
ATOM 1646 C C . GLN A 1 198 ? 11.534 10.212 -14.061 1.00 95.12 198 GLN A C 1
ATOM 1648 O O . GLN A 1 198 ? 12.376 10.164 -14.964 1.00 95.12 198 GLN A O 1
ATOM 1653 N N . SER A 1 199 ? 11.714 9.610 -12.883 1.00 95.56 199 SER A N 1
ATOM 1654 C CA . SER A 1 199 ? 12.925 8.879 -12.514 1.00 95.56 199 SER A CA 1
ATOM 1655 C C . SER A 1 199 ? 13.179 7.717 -13.480 1.00 95.56 199 SER A C 1
ATOM 1657 O O . SER A 1 199 ? 12.348 6.823 -13.643 1.00 95.56 199 SER A O 1
ATOM 1659 N N . TYR A 1 200 ? 14.319 7.766 -14.181 1.00 95.44 200 TYR A N 1
ATOM 1660 C CA . TYR A 1 200 ? 14.738 6.790 -15.200 1.00 95.44 200 TYR A CA 1
ATOM 1661 C C . TYR A 1 200 ? 13.659 6.434 -16.237 1.00 95.44 200 TYR A C 1
ATOM 1663 O O . TYR A 1 200 ? 13.627 5.312 -16.750 1.00 95.44 200 TYR A O 1
ATOM 1671 N N . LYS A 1 201 ? 12.778 7.386 -16.579 1.00 95.31 201 LYS A N 1
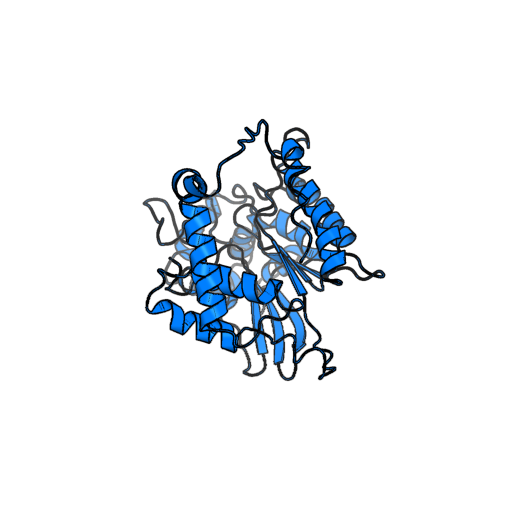ATOM 1672 C CA . LYS A 1 201 ? 11.594 7.127 -17.410 1.00 95.31 201 LYS A CA 1
ATOM 1673 C C . LYS A 1 201 ? 11.914 6.399 -18.718 1.00 95.31 201 LYS A C 1
ATOM 1675 O O . LYS A 1 201 ? 11.280 5.395 -19.017 1.00 95.31 201 LYS A O 1
ATOM 1680 N N . ALA A 1 202 ? 12.898 6.877 -19.482 1.00 96.31 202 ALA A N 1
ATOM 1681 C CA . ALA A 1 202 ? 13.245 6.289 -20.778 1.00 96.31 202 ALA A CA 1
ATOM 1682 C C . ALA A 1 202 ? 13.704 4.826 -20.650 1.00 96.31 202 ALA A C 1
ATOM 1684 O O . ALA A 1 202 ? 13.230 3.965 -21.384 1.00 96.31 202 ALA A O 1
ATOM 1685 N N . THR A 1 203 ? 14.577 4.527 -19.684 1.00 95.44 203 THR A N 1
ATOM 1686 C CA . THR A 1 203 ? 15.051 3.158 -19.434 1.00 95.44 203 THR A CA 1
ATOM 1687 C C . THR A 1 203 ? 13.920 2.266 -18.938 1.00 95.44 203 THR A C 1
ATOM 1689 O O . THR A 1 203 ? 13.734 1.167 -19.448 1.00 95.44 203 THR A O 1
ATOM 1692 N N . ARG A 1 204 ? 13.102 2.747 -17.997 1.00 94.44 204 ARG A N 1
ATOM 1693 C CA . ARG A 1 204 ? 11.920 2.014 -17.525 1.00 94.44 204 ARG A CA 1
ATOM 1694 C C . ARG A 1 204 ? 10.930 1.726 -18.649 1.00 94.44 204 ARG A C 1
ATOM 1696 O O . ARG A 1 204 ? 10.380 0.630 -18.697 1.00 94.44 204 ARG A O 1
ATOM 1703 N N . ASP A 1 205 ? 10.742 2.665 -19.575 1.00 93.31 205 ASP A N 1
ATOM 1704 C CA . ASP A 1 205 ? 9.891 2.464 -20.746 1.00 93.31 205 ASP A CA 1
ATOM 1705 C C . ASP A 1 205 ? 10.399 1.322 -21.642 1.00 93.31 205 ASP A C 1
ATOM 1707 O O . ASP A 1 205 ? 9.582 0.579 -22.186 1.00 93.31 205 ASP A O 1
ATOM 1711 N N . LEU A 1 206 ? 11.721 1.134 -21.739 1.00 95.00 206 LEU A N 1
ATOM 1712 C CA . LEU A 1 206 ? 12.340 0.013 -22.456 1.00 95.00 206 LEU A CA 1
ATOM 1713 C C . LEU A 1 206 ? 12.209 -1.326 -21.712 1.00 95.00 206 LEU A C 1
ATOM 1715 O O . LEU A 1 206 ? 12.086 -2.362 -22.360 1.00 95.00 206 LEU A O 1
ATOM 1719 N N . LEU A 1 207 ? 12.214 -1.323 -20.374 1.00 93.56 207 LEU A N 1
ATOM 1720 C CA . LEU A 1 207 ? 12.082 -2.539 -19.554 1.00 93.56 207 LEU A CA 1
ATOM 1721 C C . LEU A 1 207 ? 10.624 -2.997 -19.387 1.00 93.56 207 LEU A C 1
ATOM 1723 O O . LEU A 1 207 ? 10.366 -4.178 -19.155 1.00 93.56 207 LEU A O 1
ATOM 1727 N N . ARG A 1 208 ? 9.654 -2.079 -19.504 1.00 92.00 208 ARG A N 1
ATOM 1728 C CA . ARG A 1 208 ? 8.230 -2.354 -19.252 1.00 92.00 208 ARG A CA 1
ATOM 1729 C C . ARG A 1 208 ? 7.667 -3.527 -20.063 1.00 92.00 208 ARG A C 1
ATOM 1731 O O . ARG A 1 208 ? 6.968 -4.336 -19.455 1.00 92.00 208 ARG A O 1
ATOM 1738 N N . PRO A 1 209 ? 7.944 -3.678 -21.375 1.00 92.88 209 PRO A N 1
ATOM 1739 C CA . PRO A 1 209 ? 7.452 -4.827 -22.130 1.00 92.88 209 PRO A CA 1
ATOM 1740 C C . PRO A 1 209 ? 7.851 -6.168 -21.504 1.00 92.88 209 PRO A C 1
ATOM 1742 O O . PRO A 1 209 ? 7.021 -7.067 -21.458 1.00 92.88 209 PRO A O 1
ATOM 1745 N N . SER A 1 210 ? 9.060 -6.283 -20.942 1.00 94.69 210 SER A N 1
ATOM 1746 C CA . SER A 1 210 ? 9.522 -7.503 -20.264 1.00 94.69 210 SER A CA 1
ATOM 1747 C C . SER A 1 210 ? 8.744 -7.796 -18.978 1.00 94.69 210 SER A C 1
ATOM 1749 O O . SER A 1 210 ? 8.494 -8.955 -18.671 1.00 94.69 210 SER A O 1
ATOM 1751 N N . LEU A 1 211 ? 8.315 -6.763 -18.243 1.00 91.81 211 LEU A N 1
ATOM 1752 C CA . LEU A 1 211 ? 7.488 -6.908 -17.034 1.00 91.81 211 LEU A CA 1
ATOM 1753 C C . LEU A 1 211 ? 6.025 -7.259 -17.348 1.00 91.81 211 LEU A C 1
ATOM 1755 O O . LEU A 1 211 ? 5.333 -7.848 -16.520 1.00 91.81 211 LEU A O 1
ATOM 1759 N N . LEU A 1 212 ? 5.544 -6.890 -18.535 1.00 90.75 212 LEU A N 1
ATOM 1760 C CA . LEU A 1 212 ? 4.178 -7.166 -18.989 1.00 90.75 212 LEU A CA 1
ATOM 1761 C C . LEU A 1 212 ? 4.073 -8.439 -19.848 1.00 90.75 212 LEU A C 1
ATOM 1763 O O . LEU A 1 212 ? 2.964 -8.859 -20.180 1.00 90.75 212 LEU A O 1
ATOM 1767 N N . ASP A 1 213 ? 5.203 -9.050 -20.211 1.00 92.00 213 ASP A N 1
ATOM 1768 C CA . ASP A 1 213 ? 5.261 -10.293 -20.981 1.00 92.00 213 ASP A CA 1
ATOM 1769 C C . ASP A 1 213 ? 4.912 -11.529 -20.129 1.00 92.00 213 ASP A C 1
ATOM 1771 O O . ASP A 1 213 ? 4.923 -11.504 -18.900 1.00 92.00 213 ASP A O 1
ATOM 1775 N N . LYS A 1 214 ? 4.639 -12.663 -20.784 1.00 89.19 214 LYS A N 1
ATOM 1776 C CA . LYS A 1 214 ? 4.412 -13.957 -20.121 1.00 89.19 214 LYS A CA 1
ATOM 1777 C C . LYS A 1 214 ? 5.634 -14.484 -19.361 1.00 89.19 214 LYS A C 1
ATOM 1779 O O . LYS A 1 214 ? 5.460 -15.325 -18.485 1.00 89.19 214 LYS A O 1
ATOM 1784 N N . LYS A 1 215 ? 6.842 -14.028 -19.704 1.00 92.94 215 LYS A N 1
ATOM 1785 C CA . LYS A 1 215 ? 8.107 -14.377 -19.037 1.00 92.94 215 LYS A CA 1
ATOM 1786 C C . LYS A 1 215 ? 8.559 -13.337 -18.006 1.00 92.94 215 LYS A C 1
ATOM 1788 O O . LYS A 1 215 ? 9.734 -13.293 -17.649 1.00 92.94 215 LYS A O 1
ATOM 1793 N N . ASN A 1 216 ? 7.646 -12.496 -17.526 1.00 92.94 216 ASN A N 1
ATOM 1794 C CA . ASN A 1 216 ? 7.947 -11.430 -16.570 1.00 92.94 216 ASN A CA 1
ATOM 1795 C C . ASN A 1 216 ? 8.669 -11.903 -15.296 1.00 92.94 216 ASN A C 1
ATOM 1797 O O . ASN A 1 216 ? 9.618 -11.252 -14.861 1.00 92.94 216 ASN A O 1
ATOM 1801 N N . ASP A 1 217 ? 8.283 -13.048 -14.734 1.00 92.50 217 ASP A N 1
ATOM 1802 C CA . ASP A 1 217 ? 8.932 -13.633 -13.560 1.00 92.50 217 ASP A CA 1
ATOM 1803 C C . ASP A 1 217 ? 10.359 -14.112 -13.869 1.00 92.50 217 ASP A C 1
ATOM 1805 O O . ASP A 1 217 ? 11.255 -13.890 -13.058 1.00 92.50 217 ASP A O 1
ATOM 1809 N N . GLU A 1 218 ? 10.596 -14.717 -15.043 1.00 94.38 218 GLU A N 1
ATOM 1810 C CA . GLU A 1 218 ? 11.942 -15.123 -15.489 1.00 94.38 218 GLU A CA 1
ATOM 1811 C C . GLU A 1 218 ? 12.849 -13.896 -15.647 1.00 94.38 218 GLU A C 1
ATOM 1813 O O . GLU A 1 218 ? 13.999 -13.908 -15.212 1.00 94.38 218 GLU A O 1
ATOM 1818 N N . PHE A 1 219 ? 12.314 -12.815 -16.223 1.00 94.25 219 PHE A N 1
ATOM 1819 C CA . PHE A 1 219 ? 13.024 -11.548 -16.365 1.00 94.25 219 PHE A CA 1
ATOM 1820 C C . PHE A 1 219 ? 13.361 -10.925 -15.002 1.00 94.25 219 PHE A C 1
ATOM 1822 O O . PHE A 1 219 ? 14.516 -10.576 -14.762 1.00 94.25 219 PHE A O 1
ATOM 1829 N N . LEU A 1 220 ? 12.387 -10.827 -14.088 1.00 93.44 220 LEU A N 1
ATOM 1830 C CA . LEU A 1 220 ? 12.626 -10.297 -12.742 1.00 93.44 220 LEU A CA 1
ATOM 1831 C C . LEU A 1 220 ? 13.635 -11.135 -11.954 1.00 93.44 220 LEU A C 1
ATOM 1833 O O . LEU A 1 220 ? 14.471 -10.578 -11.244 1.00 93.44 220 LEU A O 1
ATOM 1837 N N . GLN A 1 221 ? 13.557 -12.461 -12.078 1.00 92.19 221 GLN A N 1
ATOM 1838 C CA . GLN A 1 221 ? 14.510 -13.372 -11.463 1.00 92.19 221 GLN A CA 1
ATOM 1839 C C . GLN A 1 221 ? 15.919 -13.135 -12.019 1.00 92.19 221 GLN A C 1
ATOM 1841 O O . GLN A 1 221 ? 16.855 -12.993 -11.237 1.00 92.19 221 GLN A O 1
ATOM 1846 N N . ALA A 1 222 ? 16.072 -13.037 -13.342 1.00 92.75 222 ALA A N 1
ATOM 1847 C CA . ALA A 1 222 ? 17.365 -12.781 -13.968 1.00 92.75 222 ALA A CA 1
ATOM 1848 C C . ALA A 1 222 ? 17.983 -11.470 -13.461 1.00 92.75 222 ALA A C 1
ATOM 1850 O O . ALA A 1 222 ? 19.071 -11.496 -12.892 1.00 92.75 222 ALA A O 1
ATOM 1851 N N . ILE A 1 223 ? 17.264 -10.342 -13.549 1.00 92.19 223 ILE A N 1
ATOM 1852 C CA . ILE A 1 223 ? 17.839 -9.050 -13.137 1.00 92.19 223 ILE A CA 1
ATOM 1853 C C . ILE A 1 223 ? 18.162 -9.001 -11.642 1.00 92.19 223 ILE A C 1
ATOM 1855 O O . ILE A 1 223 ? 19.110 -8.339 -11.237 1.00 92.19 223 ILE A O 1
ATOM 1859 N N . LYS A 1 224 ? 17.409 -9.725 -10.808 1.00 91.00 224 LYS A N 1
ATOM 1860 C CA . LYS A 1 224 ? 17.679 -9.794 -9.372 1.00 91.00 224 LYS A CA 1
ATOM 1861 C C . LYS A 1 224 ? 19.005 -10.482 -9.056 1.00 91.00 224 LYS A C 1
ATOM 1863 O O . LYS A 1 224 ? 19.694 -10.040 -8.144 1.00 91.00 224 LYS A O 1
ATOM 1868 N N . HIS A 1 225 ? 19.338 -11.540 -9.790 1.00 89.31 225 HIS A N 1
ATOM 1869 C CA . HIS A 1 225 ? 20.516 -12.367 -9.527 1.00 89.31 225 HIS A CA 1
ATOM 1870 C C . HIS A 1 225 ? 21.755 -11.937 -10.313 1.00 89.31 225 HIS A C 1
ATOM 1872 O O . HIS A 1 225 ? 22.866 -12.191 -9.868 1.00 89.31 225 HIS A O 1
ATOM 1878 N N . THR A 1 226 ? 21.583 -11.343 -11.496 1.00 89.44 226 THR A N 1
ATOM 1879 C CA . THR A 1 226 ? 22.702 -11.082 -12.415 1.00 89.44 226 THR A CA 1
ATOM 1880 C C . THR A 1 226 ? 22.832 -9.624 -12.838 1.00 89.44 226 THR A C 1
ATOM 1882 O O . THR A 1 226 ? 23.858 -9.262 -13.402 1.00 89.44 226 THR A O 1
ATOM 1885 N N . GLU A 1 227 ? 21.822 -8.779 -12.603 1.00 90.19 227 GLU A N 1
ATOM 1886 C CA . GLU A 1 227 ? 21.834 -7.367 -13.021 1.00 90.19 227 GLU A CA 1
ATOM 1887 C C . GLU A 1 227 ? 21.303 -6.421 -11.922 1.00 90.19 227 GLU A C 1
ATOM 1889 O O . GLU A 1 227 ? 20.276 -5.750 -12.101 1.00 90.19 227 GLU A O 1
ATOM 1894 N N . PRO A 1 228 ? 21.995 -6.322 -10.771 1.00 85.88 228 PRO A N 1
ATOM 1895 C CA . PRO A 1 228 ? 21.540 -5.530 -9.627 1.00 85.88 228 PRO A CA 1
ATOM 1896 C C . PRO A 1 228 ? 21.260 -4.060 -9.972 1.00 85.88 228 PRO A C 1
ATOM 1898 O O . PRO A 1 228 ? 20.346 -3.462 -9.408 1.00 85.88 228 PRO A O 1
ATOM 1901 N N . ASP A 1 229 ? 21.994 -3.468 -10.915 1.00 89.81 229 ASP A N 1
ATOM 1902 C CA . ASP A 1 229 ? 21.763 -2.086 -11.345 1.00 89.81 229 ASP A CA 1
ATOM 1903 C C . ASP A 1 229 ? 20.468 -1.922 -12.153 1.00 89.81 229 ASP A C 1
ATOM 1905 O O . ASP A 1 229 ? 19.757 -0.931 -11.972 1.00 89.81 229 ASP A O 1
ATOM 1909 N N . THR A 1 230 ? 20.092 -2.912 -12.970 1.00 92.94 230 THR A N 1
ATOM 1910 C CA . THR A 1 230 ? 18.792 -2.932 -13.659 1.00 92.94 230 THR A CA 1
ATOM 1911 C C . THR A 1 230 ? 17.651 -2.966 -12.637 1.00 92.94 230 THR A C 1
ATOM 1913 O O . THR A 1 230 ? 16.670 -2.227 -12.770 1.00 92.94 230 THR A O 1
ATOM 1916 N N . LEU A 1 231 ? 17.796 -3.758 -11.567 1.00 92.06 231 LEU A N 1
ATOM 1917 C CA . LEU A 1 231 ? 16.822 -3.800 -10.474 1.00 92.06 231 LEU A CA 1
ATOM 1918 C C . LEU A 1 231 ? 16.747 -2.462 -9.716 1.00 92.06 231 LEU A C 1
ATOM 1920 O O . LEU A 1 231 ? 15.647 -1.968 -9.462 1.00 92.06 231 LEU A O 1
ATOM 1924 N N . LYS A 1 232 ? 17.891 -1.829 -9.415 1.00 92.12 232 LYS A N 1
ATOM 1925 C CA . LYS A 1 232 ? 17.933 -0.487 -8.800 1.00 92.12 232 LYS A CA 1
ATOM 1926 C C . LYS A 1 232 ? 17.218 0.551 -9.665 1.00 92.12 232 LYS A C 1
ATOM 1928 O O . LYS A 1 232 ? 16.440 1.339 -9.139 1.00 92.12 232 LYS A O 1
ATOM 1933 N N . ILE A 1 233 ? 17.429 0.532 -10.983 1.00 94.38 233 ILE A N 1
ATOM 1934 C CA . ILE A 1 233 ? 16.741 1.426 -11.929 1.00 94.38 233 ILE A CA 1
ATOM 1935 C C . ILE A 1 233 ? 15.225 1.202 -11.897 1.00 94.38 233 ILE A C 1
ATOM 1937 O O . ILE A 1 233 ? 14.459 2.167 -11.915 1.00 94.38 233 ILE A O 1
ATOM 1941 N N . LEU A 1 234 ? 14.777 -0.056 -11.822 1.00 94.38 234 LEU A N 1
ATOM 1942 C CA . LEU A 1 234 ? 13.352 -0.379 -11.755 1.00 94.38 234 LEU A CA 1
ATOM 1943 C C . LEU A 1 234 ? 12.684 0.218 -10.503 1.00 94.38 234 LEU A C 1
ATOM 1945 O O . LEU A 1 234 ? 11.571 0.741 -10.597 1.00 94.38 234 LEU A O 1
ATOM 1949 N N . TYR A 1 235 ? 13.389 0.180 -9.370 1.00 95.19 235 TYR A N 1
ATOM 1950 C CA . TYR A 1 235 ? 12.944 0.685 -8.067 1.00 95.19 235 TYR A CA 1
ATOM 1951 C C . TYR A 1 235 ? 13.249 2.172 -7.824 1.00 95.19 235 TYR A C 1
ATOM 1953 O O . TYR A 1 235 ? 12.703 2.757 -6.891 1.00 95.19 235 TYR A O 1
ATOM 1961 N N . ALA A 1 236 ? 14.067 2.817 -8.657 1.00 95.62 236 ALA A N 1
ATOM 1962 C CA . ALA A 1 236 ? 14.468 4.215 -8.487 1.00 95.62 236 ALA A CA 1
ATOM 1963 C C . ALA A 1 236 ? 13.299 5.219 -8.330 1.00 95.62 236 ALA A C 1
ATOM 1965 O O . ALA A 1 236 ? 13.444 6.174 -7.564 1.00 95.62 236 ALA A O 1
ATOM 1966 N N . PRO A 1 237 ? 12.126 5.039 -8.971 1.00 96.81 237 PRO A N 1
ATOM 1967 C CA . PRO A 1 237 ? 10.957 5.895 -8.731 1.00 96.81 237 PRO A CA 1
ATOM 1968 C C . PRO A 1 237 ? 10.407 5.870 -7.303 1.00 96.81 237 PRO A C 1
ATOM 1970 O O . PRO A 1 237 ? 9.699 6.795 -6.921 1.00 96.81 237 PRO A O 1
ATOM 1973 N N . LEU A 1 238 ? 10.710 4.829 -6.523 1.00 97.19 238 LEU A N 1
ATOM 1974 C CA . LEU A 1 238 ? 10.242 4.660 -5.146 1.00 97.19 238 LEU A CA 1
ATOM 1975 C C . LEU A 1 238 ? 11.202 5.245 -4.109 1.00 97.19 238 LEU A C 1
ATOM 1977 O O . LEU A 1 238 ? 10.887 5.192 -2.929 1.00 97.19 238 LEU A O 1
ATOM 1981 N N . LEU A 1 239 ? 12.358 5.802 -4.486 1.00 96.44 239 LEU A N 1
ATOM 1982 C CA . LEU A 1 239 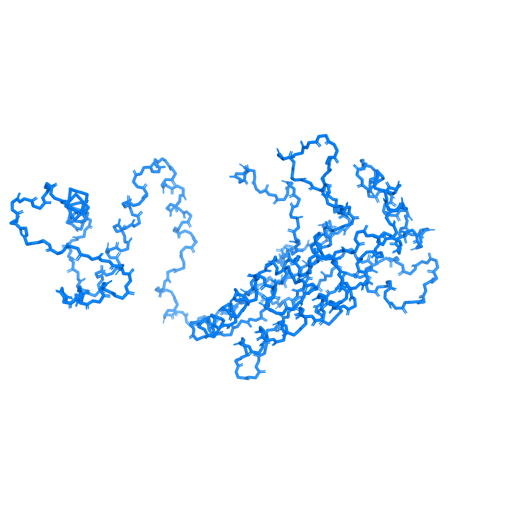? 13.375 6.219 -3.506 1.00 96.44 239 LEU A CA 1
ATOM 1983 C C . LEU A 1 239 ? 12.840 7.211 -2.464 1.00 96.44 239 LEU A C 1
ATOM 1985 O O . LEU A 1 239 ? 13.078 7.030 -1.272 1.00 96.44 239 LEU A O 1
ATOM 1989 N N . ALA A 1 240 ? 12.071 8.217 -2.893 1.00 97.69 240 ALA A N 1
ATOM 1990 C CA . ALA A 1 240 ? 11.470 9.187 -1.979 1.00 97.69 240 ALA A CA 1
ATOM 1991 C C . ALA A 1 240 ? 10.418 8.543 -1.058 1.00 97.69 240 ALA A C 1
ATOM 1993 O O . ALA A 1 240 ? 10.388 8.846 0.135 1.00 97.69 240 ALA A O 1
ATOM 1994 N N . TYR A 1 241 ? 9.601 7.628 -1.592 1.00 98.31 241 TYR A N 1
ATOM 1995 C CA . TYR A 1 241 ? 8.657 6.840 -0.799 1.00 98.31 241 TYR A CA 1
ATOM 1996 C C . TYR A 1 241 ? 9.398 5.964 0.217 1.00 98.31 241 TYR A C 1
ATOM 1998 O O . TYR A 1 241 ? 9.054 5.979 1.390 1.00 98.31 241 TYR A O 1
ATOM 2006 N N . ASN A 1 242 ? 10.443 5.248 -0.202 1.00 97.50 242 ASN A N 1
ATOM 2007 C CA . ASN A 1 242 ? 11.198 4.317 0.634 1.00 97.50 242 ASN A CA 1
ATOM 2008 C C . ASN A 1 242 ? 11.942 5.030 1.771 1.00 97.50 242 ASN A C 1
ATOM 2010 O O . ASN A 1 242 ? 11.920 4.546 2.901 1.00 97.50 242 ASN A O 1
ATOM 2014 N N . GLU A 1 243 ? 12.540 6.198 1.508 1.00 96.88 243 GLU A N 1
ATOM 2015 C CA . GLU A 1 243 ? 13.151 7.047 2.544 1.00 96.88 243 GLU A CA 1
ATOM 2016 C C . GLU A 1 243 ? 12.117 7.460 3.606 1.00 96.88 243 GLU A C 1
ATOM 2018 O O . GLU A 1 243 ? 12.390 7.436 4.805 1.00 96.88 243 GLU A O 1
ATOM 2023 N N . PHE A 1 244 ? 10.906 7.808 3.171 1.00 97.69 244 PHE A N 1
ATOM 2024 C CA . PHE A 1 244 ? 9.801 8.159 4.057 1.00 97.69 244 PHE A CA 1
ATOM 2025 C C . PHE A 1 244 ? 9.219 6.948 4.806 1.00 97.69 244 PHE A C 1
ATOM 2027 O O . PHE A 1 244 ? 8.898 7.057 5.991 1.00 97.69 244 PHE A O 1
ATOM 2034 N N . ALA A 1 245 ? 9.077 5.813 4.123 1.00 97.25 245 ALA A N 1
ATOM 2035 C CA . ALA A 1 245 ? 8.364 4.632 4.591 1.00 97.25 245 ALA A CA 1
ATOM 2036 C C . ALA A 1 245 ? 9.214 3.711 5.478 1.00 97.25 245 ALA A C 1
ATOM 2038 O O . ALA A 1 245 ? 8.653 2.868 6.180 1.00 97.25 245 ALA A O 1
ATOM 2039 N N . GLN A 1 246 ? 10.542 3.887 5.492 1.00 93.56 246 GLN A N 1
ATOM 2040 C CA . GLN A 1 246 ? 11.487 3.079 6.272 1.00 93.56 246 GLN A CA 1
ATOM 2041 C C . GLN A 1 246 ? 11.058 2.842 7.738 1.00 93.56 246 GLN A C 1
ATOM 2043 O O . GLN A 1 246 ? 11.153 1.701 8.186 1.00 93.56 246 GLN A O 1
ATOM 2048 N N . PRO A 1 247 ? 10.544 3.835 8.500 1.00 94.00 247 PRO A N 1
ATOM 2049 C CA . PRO A 1 247 ? 10.134 3.615 9.891 1.00 94.00 247 PRO A CA 1
ATOM 2050 C C . PRO A 1 247 ? 8.845 2.795 10.051 1.00 94.00 247 PRO A C 1
ATOM 2052 O O . PRO A 1 247 ? 8.525 2.395 11.167 1.00 94.00 247 PRO A O 1
ATOM 2055 N N . TYR A 1 248 ? 8.082 2.600 8.973 1.00 94.75 248 TYR A N 1
ATOM 2056 C CA . TYR A 1 248 ? 6.753 1.990 9.003 1.00 94.75 248 TYR A CA 1
ATOM 2057 C C . TYR A 1 248 ? 6.752 0.576 8.426 1.00 94.75 248 TYR A C 1
ATOM 2059 O O . TYR A 1 248 ? 6.136 -0.302 9.020 1.00 94.75 248 TYR A O 1
ATOM 2067 N N . SER A 1 249 ? 7.417 0.369 7.282 1.00 89.88 249 SER A N 1
ATOM 2068 C CA . SER A 1 249 ? 7.826 -0.904 6.650 1.00 89.88 249 SER A CA 1
ATOM 2069 C C . SER A 1 249 ? 8.060 -0.669 5.152 1.00 89.88 249 SER A C 1
ATOM 2071 O O . SER A 1 249 ? 7.294 0.049 4.508 1.00 89.88 249 SER A O 1
ATOM 2073 N N . ILE A 1 250 ? 9.066 -1.328 4.578 1.00 94.56 250 ILE A N 1
ATOM 2074 C CA . ILE A 1 250 ? 9.338 -1.380 3.131 1.00 94.56 250 ILE A CA 1
ATOM 2075 C C . ILE A 1 250 ? 9.740 -2.803 2.747 1.00 94.56 250 ILE A C 1
ATOM 2077 O O . ILE A 1 250 ? 10.189 -3.559 3.604 1.00 94.56 250 ILE A O 1
ATOM 2081 N N . ASP A 1 251 ? 9.541 -3.193 1.486 1.00 94.31 251 ASP A N 1
ATOM 2082 C CA . ASP A 1 251 ? 9.916 -4.537 1.037 1.00 94.31 251 ASP A CA 1
ATOM 2083 C C . ASP A 1 251 ? 11.434 -4.755 1.116 1.00 94.31 251 ASP A C 1
ATOM 2085 O O . ASP A 1 251 ? 12.215 -3.807 1.017 1.00 94.31 251 ASP A O 1
ATOM 2089 N N . GLU A 1 252 ? 11.862 -6.005 1.287 1.00 94.06 252 GLU A N 1
ATOM 2090 C CA . GLU A 1 252 ? 13.276 -6.309 1.534 1.00 94.06 252 GLU A CA 1
ATOM 2091 C C . GLU A 1 252 ? 14.178 -5.931 0.349 1.00 94.06 252 GLU A C 1
ATOM 2093 O O . GLU A 1 252 ? 15.345 -5.606 0.561 1.00 94.06 252 GLU A O 1
ATOM 2098 N N . VAL A 1 253 ? 13.673 -5.934 -0.894 1.00 94.19 253 VAL A N 1
ATOM 2099 C CA . VAL A 1 253 ? 14.429 -5.425 -2.054 1.00 94.19 253 VAL A CA 1
ATOM 2100 C C . VAL A 1 253 ? 14.644 -3.916 -1.920 1.00 94.19 253 VAL A C 1
ATOM 2102 O O . VAL A 1 253 ? 15.781 -3.457 -2.038 1.00 94.19 253 VAL A O 1
ATOM 2105 N N . SER A 1 254 ? 13.594 -3.151 -1.614 1.00 94.31 254 SER A N 1
ATOM 2106 C CA . SER A 1 254 ? 13.699 -1.713 -1.334 1.00 94.31 254 SER A CA 1
ATOM 2107 C C . SER A 1 254 ? 14.663 -1.406 -0.183 1.00 94.31 254 SER A C 1
ATOM 2109 O O . SER A 1 254 ? 15.519 -0.536 -0.325 1.00 94.31 254 SER A O 1
ATOM 2111 N N . GLU A 1 255 ? 14.580 -2.133 0.935 1.00 92.81 255 GLU A N 1
ATOM 2112 C CA . GLU A 1 255 ? 15.498 -1.977 2.074 1.00 92.81 255 GLU A CA 1
ATOM 2113 C C . GLU A 1 255 ? 16.954 -2.215 1.662 1.00 92.81 255 GLU A C 1
ATOM 2115 O O . GLU A 1 255 ? 17.843 -1.424 1.975 1.00 92.81 255 GLU A O 1
ATOM 2120 N N . THR A 1 256 ? 17.177 -3.270 0.881 1.00 91.81 256 THR A N 1
ATOM 2121 C CA . THR A 1 256 ? 18.489 -3.652 0.358 1.00 91.81 256 THR A CA 1
ATOM 2122 C C . THR A 1 256 ? 19.086 -2.555 -0.533 1.00 91.81 256 THR A C 1
ATOM 2124 O O . THR A 1 256 ? 20.270 -2.245 -0.410 1.00 91.81 256 THR A O 1
ATOM 2127 N N . ILE A 1 257 ? 18.276 -1.911 -1.383 1.00 91.62 257 ILE A N 1
ATOM 2128 C CA . ILE A 1 257 ? 18.711 -0.781 -2.227 1.00 91.62 257 ILE A CA 1
ATOM 2129 C C . ILE A 1 257 ? 19.152 0.420 -1.376 1.00 91.62 257 ILE A C 1
ATOM 2131 O O . ILE A 1 257 ? 20.131 1.083 -1.716 1.00 91.62 257 ILE A O 1
ATOM 2135 N N . MET A 1 258 ? 18.455 0.698 -0.270 1.00 88.44 258 MET A N 1
ATOM 2136 C CA . MET A 1 258 ? 18.700 1.882 0.564 1.00 88.44 258 MET A CA 1
ATOM 2137 C C . MET A 1 258 ? 20.012 1.826 1.367 1.00 88.44 258 MET A C 1
ATOM 2139 O O . MET A 1 258 ? 20.504 2.874 1.779 1.00 88.44 258 MET A O 1
ATOM 2143 N N . ILE A 1 259 ? 20.592 0.640 1.590 1.00 84.06 259 ILE A N 1
ATOM 2144 C CA . ILE A 1 259 ? 21.824 0.464 2.388 1.00 84.06 259 ILE A CA 1
ATOM 2145 C C . ILE A 1 259 ? 23.096 0.875 1.610 1.00 84.06 259 ILE A C 1
ATOM 2147 O O . ILE A 1 259 ? 24.099 1.230 2.224 1.00 84.06 259 ILE A O 1
ATOM 2151 N N . GLY A 1 260 ? 23.049 0.930 0.273 1.00 65.75 260 GLY A N 1
ATOM 2152 C CA . GLY A 1 260 ? 24.016 1.674 -0.550 1.00 65.75 260 GLY A CA 1
ATOM 2153 C C . GLY A 1 260 ? 25.341 0.988 -0.928 1.00 65.75 260 GLY A C 1
ATOM 2154 O O . GLY A 1 260 ? 25.977 1.468 -1.861 1.00 65.75 260 GLY A O 1
ATOM 2155 N N . ASP A 1 261 ? 25.730 -0.130 -0.306 1.00 59.12 261 ASP A N 1
ATOM 2156 C CA . ASP A 1 261 ? 26.919 -0.927 -0.683 1.00 59.12 261 ASP A CA 1
ATOM 2157 C C . ASP A 1 261 ? 26.466 -2.289 -1.233 1.00 59.12 261 ASP A C 1
ATOM 2159 O O . ASP A 1 261 ? 25.975 -3.137 -0.486 1.00 59.12 261 ASP A O 1
ATOM 2163 N N . ILE A 1 262 ? 26.526 -2.479 -2.556 1.00 60.41 262 ILE A N 1
ATOM 2164 C CA . ILE A 1 262 ? 25.889 -3.622 -3.233 1.00 60.41 262 ILE A CA 1
ATOM 2165 C C . ILE A 1 262 ? 26.885 -4.285 -4.189 1.00 60.41 262 ILE A C 1
ATOM 2167 O O . ILE A 1 262 ? 27.068 -3.816 -5.313 1.00 60.41 262 ILE A O 1
ATOM 2171 N N . ASP A 1 263 ? 27.467 -5.400 -3.743 1.00 58.75 263 ASP A N 1
ATOM 2172 C CA . ASP A 1 263 ? 28.165 -6.377 -4.588 1.00 58.75 263 ASP A CA 1
ATOM 2173 C C . ASP A 1 263 ? 27.160 -7.263 -5.363 1.00 58.75 263 ASP A C 1
ATOM 2175 O O . ASP A 1 263 ? 25.968 -7.311 -5.043 1.00 58.75 263 ASP A O 1
ATOM 2179 N N . GLU A 1 264 ? 27.645 -8.008 -6.366 1.00 57.59 264 GLU A N 1
ATOM 2180 C CA . GLU A 1 264 ? 26.862 -8.699 -7.415 1.00 57.59 264 GLU A CA 1
ATOM 2181 C C . GLU A 1 264 ? 25.789 -9.727 -6.970 1.00 57.59 264 GLU A C 1
ATOM 2183 O O . GLU A 1 264 ? 25.089 -10.243 -7.828 1.00 57.59 264 GLU A O 1
ATOM 2188 N N . HIS A 1 265 ? 25.575 -10.020 -5.681 1.00 64.00 265 HIS A N 1
ATOM 2189 C CA . HIS A 1 265 ? 24.624 -11.066 -5.235 1.00 64.00 265 HIS A CA 1
ATOM 2190 C C . HIS A 1 265 ? 23.747 -10.665 -4.034 1.00 64.00 265 HIS A C 1
ATOM 2192 O O . HIS A 1 265 ? 23.112 -11.506 -3.398 1.00 64.00 265 HIS A O 1
ATOM 2198 N N . TYR A 1 266 ? 23.701 -9.381 -3.671 1.00 74.81 266 TYR A N 1
ATOM 2199 C CA . TYR A 1 266 ? 23.096 -8.954 -2.400 1.00 74.81 266 TYR A CA 1
ATOM 2200 C C . TYR A 1 266 ? 21.552 -9.032 -2.360 1.00 74.81 266 TYR A C 1
ATOM 2202 O O . TYR A 1 266 ? 20.950 -9.008 -1.284 1.00 74.81 266 TYR A O 1
ATOM 2210 N N . PHE A 1 267 ? 20.894 -9.171 -3.517 1.00 88.25 267 PHE A N 1
ATOM 2211 C CA . PHE A 1 267 ? 19.440 -9.344 -3.593 1.00 88.25 267 PHE A CA 1
ATOM 2212 C C . PHE A 1 267 ? 18.984 -10.801 -3.431 1.00 88.25 267 PHE A C 1
ATOM 2214 O O . PHE A 1 267 ? 17.782 -11.055 -3.298 1.00 88.25 267 PHE A O 1
ATOM 2221 N N . ASP A 1 268 ? 19.903 -11.765 -3.406 1.00 87.38 268 ASP A N 1
ATOM 2222 C CA . ASP A 1 268 ? 19.572 -13.176 -3.226 1.00 87.38 268 ASP A CA 1
ATOM 2223 C C . ASP A 1 268 ? 18.876 -13.405 -1.881 1.00 87.38 268 ASP A C 1
ATOM 2225 O O . ASP A 1 268 ? 19.278 -12.899 -0.835 1.00 87.38 268 ASP A O 1
ATOM 2229 N N . GLY A 1 269 ? 17.767 -14.145 -1.912 1.00 86.88 269 GLY A N 1
ATOM 2230 C CA . GLY A 1 269 ? 16.947 -14.395 -0.724 1.00 86.88 269 GLY A CA 1
ATOM 2231 C C . GLY A 1 269 ? 16.104 -13.209 -0.238 1.00 86.88 269 GLY A C 1
ATOM 2232 O O . GLY A 1 269 ? 15.290 -13.410 0.657 1.00 86.88 269 GLY A O 1
ATOM 2233 N N . LYS A 1 270 ? 16.228 -12.012 -0.833 1.00 92.31 270 LYS A N 1
ATOM 2234 C CA . LYS A 1 270 ? 15.408 -10.844 -0.468 1.00 92.31 270 LYS A CA 1
ATOM 2235 C C . LYS A 1 270 ? 13.994 -10.954 -1.016 1.00 92.31 270 LYS A C 1
ATOM 2237 O O . LYS A 1 270 ? 13.806 -11.228 -2.201 1.00 92.31 270 LYS A O 1
ATOM 2242 N N . ASN A 1 271 ? 12.988 -10.728 -0.193 1.00 93.75 271 ASN A N 1
ATOM 2243 C CA . ASN A 1 271 ? 11.593 -10.800 -0.611 1.00 93.75 271 ASN A CA 1
ATOM 2244 C C . ASN A 1 271 ? 11.119 -9.516 -1.313 1.00 93.75 271 ASN A C 1
ATOM 2246 O O . ASN A 1 271 ? 11.543 -8.410 -0.995 1.00 93.75 271 ASN A O 1
ATOM 2250 N N . TYR A 1 272 ? 10.170 -9.658 -2.242 1.00 94.44 272 TYR A N 1
ATOM 2251 C CA . TYR A 1 272 ? 9.459 -8.532 -2.881 1.00 94.44 272 TYR A CA 1
ATOM 2252 C C . TYR A 1 272 ? 8.286 -8.015 -2.024 1.00 94.44 272 TYR A C 1
ATOM 2254 O O . TYR A 1 272 ? 7.366 -7.362 -2.519 1.00 94.44 272 TYR A O 1
ATOM 2262 N N . TYR A 1 273 ? 8.288 -8.376 -0.745 1.00 95.50 273 TYR A N 1
ATOM 2263 C CA . TYR A 1 273 ? 7.293 -8.026 0.251 1.00 95.50 273 TYR A CA 1
ATOM 2264 C C . TYR A 1 273 ? 7.987 -7.784 1.586 1.00 95.50 273 TYR A C 1
ATOM 2266 O O . TYR A 1 273 ? 9.107 -8.247 1.802 1.00 95.50 273 TYR A O 1
ATOM 2274 N N . TRP A 1 274 ? 7.295 -7.119 2.502 1.00 96.12 274 TRP A N 1
ATOM 2275 C CA . TRP A 1 274 ? 7.619 -7.172 3.927 1.00 96.12 274 TRP A CA 1
ATOM 2276 C C . TRP A 1 274 ? 6.580 -8.015 4.665 1.00 96.12 274 TRP A C 1
ATOM 2278 O O . TRP A 1 274 ? 5.437 -8.131 4.218 1.00 96.12 274 TRP A O 1
ATOM 2288 N N . LYS A 1 275 ? 6.978 -8.630 5.784 1.00 95.50 275 LYS A N 1
ATOM 2289 C CA . LYS A 1 275 ? 6.117 -9.472 6.628 1.00 95.50 275 LYS A CA 1
ATOM 2290 C C . LYS A 1 275 ? 6.184 -9.011 8.079 1.00 95.50 275 LYS A C 1
ATOM 2292 O O . LYS A 1 275 ? 7.269 -8.821 8.617 1.00 95.50 275 LYS A O 1
ATOM 2297 N N . PHE A 1 276 ? 5.032 -8.944 8.736 1.00 95.38 276 PHE A N 1
ATOM 2298 C CA . PHE A 1 276 ? 4.923 -8.688 10.168 1.00 95.38 276 PHE A CA 1
ATOM 2299 C C . PHE A 1 276 ? 4.009 -9.718 10.843 1.00 95.38 276 PHE A C 1
ATOM 2301 O O . PHE A 1 276 ? 2.919 -10.008 10.355 1.00 95.38 276 PHE A O 1
ATOM 2308 N N . CYS A 1 277 ? 4.435 -10.282 11.975 1.00 93.31 277 CYS A N 1
ATOM 2309 C CA . CYS A 1 277 ? 3.603 -11.184 12.774 1.00 93.31 277 CYS A CA 1
ATOM 2310 C C . CYS A 1 277 ? 2.763 -10.358 13.755 1.00 93.31 277 CYS A C 1
ATOM 2312 O O . CYS A 1 277 ? 3.295 -9.805 14.715 1.00 93.31 277 CYS A O 1
ATOM 2314 N N . LEU A 1 278 ? 1.452 -10.280 13.520 1.00 91.62 278 LEU A N 1
ATOM 2315 C CA . LEU A 1 278 ? 0.510 -9.547 14.374 1.00 91.62 278 LEU A CA 1
ATOM 2316 C C . LEU A 1 278 ? 0.238 -10.275 15.700 1.00 91.62 278 LEU A C 1
ATOM 2318 O O . LEU A 1 278 ? -0.295 -9.690 16.636 1.00 91.62 278 LEU A O 1
ATOM 2322 N N . GLY A 1 279 ? 0.608 -11.554 15.792 1.00 87.12 279 GLY A N 1
ATOM 2323 C CA . GLY A 1 279 ? 0.472 -12.366 16.994 1.00 87.12 279 GLY A CA 1
ATOM 2324 C C . GLY A 1 279 ? -0.282 -13.661 16.729 1.00 87.12 279 GLY A C 1
ATOM 2325 O O . GLY A 1 279 ? -0.202 -14.237 15.643 1.00 87.12 279 GLY A O 1
ATOM 2326 N N . LYS A 1 280 ? -0.994 -14.148 17.748 1.00 84.44 280 LYS A N 1
ATOM 2327 C CA . LYS A 1 280 ? -1.774 -15.386 17.672 1.00 84.44 280 LYS A CA 1
ATOM 2328 C C . LYS A 1 280 ? -3.234 -15.131 18.000 1.00 84.44 280 LYS A C 1
ATOM 2330 O O . LYS A 1 280 ? -3.529 -14.525 19.024 1.00 84.44 280 LYS A O 1
ATOM 2335 N N . GLU A 1 281 ? -4.115 -15.685 17.178 1.00 80.38 281 GLU A N 1
ATOM 2336 C CA . GLU A 1 281 ? -5.542 -15.798 17.458 1.00 80.38 281 GLU A CA 1
ATOM 2337 C C . GLU A 1 281 ? -5.885 -17.282 17.607 1.00 80.38 281 GLU A C 1
ATOM 2339 O O . GLU A 1 281 ? -5.875 -18.056 16.645 1.00 80.38 281 GLU A O 1
ATOM 2344 N N . SER A 1 282 ? -6.151 -17.711 18.842 1.00 81.88 282 SER A N 1
ATOM 2345 C CA . SER A 1 282 ? -6.300 -19.131 19.182 1.00 81.88 282 SER A CA 1
ATOM 2346 C C . SER A 1 282 ? -5.083 -19.967 18.722 1.00 81.88 282 SER A C 1
ATOM 2348 O O . SER A 1 282 ? -3.976 -19.764 19.218 1.00 81.88 282 SER A O 1
ATOM 2350 N N . ASN A 1 283 ? -5.263 -20.901 17.780 1.00 84.81 283 ASN A N 1
ATOM 2351 C CA . ASN A 1 283 ? -4.187 -21.746 17.241 1.00 84.81 283 ASN A CA 1
ATOM 2352 C C . ASN A 1 283 ? -3.551 -21.179 15.962 1.00 84.81 283 ASN A C 1
ATOM 2354 O O . ASN A 1 283 ? -2.660 -21.819 15.403 1.00 84.81 283 ASN A O 1
ATOM 2358 N N . TYR A 1 284 ? -4.015 -20.019 15.492 1.00 89.31 284 TYR A N 1
ATOM 2359 C CA . TYR A 1 284 ? -3.555 -19.411 14.253 1.00 89.31 284 TYR A CA 1
ATOM 2360 C C . TYR A 1 284 ? -2.530 -18.318 14.527 1.00 89.31 284 TYR A C 1
ATOM 2362 O O . TYR A 1 284 ? -2.763 -17.439 15.355 1.00 89.31 284 TYR A O 1
ATOM 2370 N N . THR A 1 285 ? -1.414 -18.339 13.807 1.00 91.69 285 THR A N 1
ATOM 2371 C CA . THR A 1 285 ? -0.518 -17.182 13.709 1.00 91.69 285 THR A CA 1
ATOM 2372 C C . THR A 1 285 ? -1.098 -16.212 12.687 1.00 91.69 285 THR A C 1
ATOM 2374 O O . THR A 1 285 ? -1.410 -16.620 11.570 1.00 91.69 285 THR A O 1
ATOM 2377 N N . VAL A 1 286 ? -1.254 -14.941 13.051 1.00 92.38 286 VAL A N 1
ATOM 2378 C CA . VAL A 1 286 ? -1.769 -13.910 12.143 1.00 92.38 286 VAL A CA 1
ATOM 2379 C C . VAL A 1 286 ? -0.594 -13.114 11.589 1.00 92.38 286 VAL A C 1
ATOM 2381 O O . VAL A 1 286 ? 0.155 -12.491 12.340 1.00 92.38 286 VAL A O 1
ATOM 2384 N N . ASN A 1 287 ? -0.432 -13.132 10.271 1.00 94.69 287 ASN A N 1
ATOM 2385 C CA . ASN A 1 287 ? 0.640 -12.451 9.561 1.00 94.69 287 ASN A CA 1
ATOM 2386 C C . ASN A 1 287 ? 0.064 -11.356 8.659 1.00 94.69 287 ASN A C 1
ATOM 2388 O O . ASN A 1 287 ? -0.944 -11.566 7.985 1.00 94.69 287 ASN A O 1
ATOM 2392 N N . LEU A 1 288 ? 0.750 -10.221 8.597 1.00 95.56 288 LEU A N 1
ATOM 2393 C CA . LEU A 1 288 ? 0.500 -9.138 7.657 1.00 95.56 288 LEU A CA 1
ATOM 2394 C C . LEU A 1 288 ? 1.635 -9.085 6.633 1.00 95.56 288 LEU A C 1
ATOM 2396 O O . LEU A 1 288 ? 2.804 -9.150 7.007 1.00 95.56 288 LEU A O 1
ATOM 2400 N N . TYR A 1 289 ? 1.283 -8.958 5.360 1.00 96.25 289 TYR A N 1
ATOM 2401 C CA . TYR A 1 289 ? 2.209 -8.842 4.240 1.00 96.25 289 TYR A CA 1
ATOM 2402 C C . TYR A 1 289 ? 1.935 -7.549 3.483 1.00 96.25 289 TYR A C 1
ATOM 2404 O O . TYR A 1 289 ? 0.795 -7.321 3.086 1.00 96.25 289 TYR A O 1
ATOM 2412 N N . GLY A 1 290 ? 2.958 -6.736 3.230 1.00 96.25 290 GLY A N 1
ATOM 2413 C CA . GLY A 1 290 ? 2.845 -5.581 2.339 1.00 96.25 290 GLY A CA 1
ATOM 2414 C C . GLY A 1 290 ? 3.506 -5.844 1.001 1.00 96.25 290 GLY A C 1
ATOM 2415 O O . GLY A 1 290 ? 4.667 -6.250 0.943 1.00 96.25 290 GLY A O 1
ATOM 2416 N N . LEU A 1 291 ? 2.749 -5.621 -0.070 1.00 95.44 291 LEU A N 1
ATOM 2417 C CA . LEU A 1 291 ? 3.123 -5.955 -1.438 1.00 95.44 291 LEU A CA 1
ATOM 2418 C C . LEU A 1 291 ? 3.259 -4.679 -2.272 1.00 95.44 291 LEU A C 1
ATOM 2420 O O . LEU A 1 291 ? 2.412 -3.787 -2.213 1.00 95.44 291 LEU A O 1
ATOM 2424 N N . ASN A 1 292 ? 4.317 -4.609 -3.079 1.00 94.31 292 ASN A N 1
ATOM 2425 C CA . ASN A 1 292 ? 4.568 -3.483 -3.971 1.00 94.31 292 ASN A CA 1
ATOM 2426 C C . ASN A 1 292 ? 3.912 -3.711 -5.344 1.00 94.31 292 ASN A C 1
ATOM 2428 O O . ASN A 1 292 ? 4.452 -4.422 -6.190 1.00 94.31 292 ASN A O 1
ATOM 2432 N N . SER A 1 293 ? 2.766 -3.071 -5.584 1.00 93.00 293 SER A N 1
ATOM 2433 C CA . SER A 1 293 ? 2.022 -3.164 -6.851 1.00 93.00 293 SER A CA 1
ATOM 2434 C C . SER A 1 293 ? 2.410 -2.096 -7.890 1.00 93.00 293 SER A C 1
ATOM 2436 O O . SER A 1 293 ? 1.666 -1.888 -8.846 1.00 93.00 293 SER A O 1
ATOM 2438 N N . THR A 1 294 ? 3.527 -1.380 -7.703 1.00 93.81 294 THR A N 1
ATOM 2439 C CA . THR A 1 294 ? 3.834 -0.145 -8.459 1.00 93.81 294 THR A CA 1
ATOM 2440 C C . THR A 1 294 ? 4.897 -0.292 -9.550 1.00 93.81 294 THR A C 1
ATOM 2442 O O . THR A 1 294 ? 5.137 0.651 -10.305 1.00 93.81 294 THR A O 1
ATOM 2445 N N . LEU A 1 295 ? 5.519 -1.471 -9.687 1.00 92.25 295 LEU A N 1
ATOM 2446 C CA . LEU A 1 295 ? 6.695 -1.672 -10.550 1.00 92.25 295 LEU A CA 1
ATOM 2447 C C . LEU A 1 295 ? 6.463 -1.271 -12.015 1.00 92.25 295 LEU A C 1
ATOM 2449 O O . LEU A 1 295 ? 7.361 -0.722 -12.653 1.00 92.25 295 LEU A O 1
ATOM 2453 N N . THR A 1 296 ? 5.255 -1.489 -12.540 1.00 91.56 296 THR A N 1
ATOM 2454 C CA . THR A 1 296 ? 4.887 -1.115 -13.915 1.00 91.56 296 THR A CA 1
ATOM 2455 C C . THR A 1 296 ? 4.147 0.212 -14.029 1.00 91.56 296 THR A C 1
ATOM 2457 O O . THR A 1 296 ? 3.885 0.632 -15.151 1.00 91.56 296 THR A O 1
ATOM 2460 N N . CYS A 1 297 ? 3.805 0.871 -12.920 1.00 92.19 297 CYS A N 1
ATOM 2461 C CA . CYS A 1 297 ? 2.979 2.077 -12.939 1.00 92.19 297 CYS A CA 1
ATOM 2462 C C . CYS A 1 297 ? 3.682 3.233 -13.658 1.00 92.19 297 CYS A C 1
ATOM 2464 O O . CYS A 1 297 ? 4.859 3.523 -13.425 1.00 92.19 297 CYS A O 1
ATOM 2466 N N . ASP A 1 298 ? 2.949 3.892 -14.548 1.00 90.38 298 ASP A N 1
ATOM 2467 C CA . ASP A 1 298 ? 3.419 5.030 -15.342 1.00 90.38 298 ASP A CA 1
ATOM 2468 C C . ASP A 1 298 ? 2.300 6.037 -15.680 1.00 90.38 298 ASP A C 1
ATOM 2470 O O . ASP A 1 298 ? 2.549 7.050 -16.340 1.00 90.38 298 ASP A O 1
ATOM 2474 N N . GLY A 1 299 ? 1.084 5.802 -15.180 1.00 89.31 299 GLY A N 1
ATOM 2475 C CA . GLY A 1 299 ? -0.124 6.561 -15.481 1.00 89.31 299 GLY A CA 1
ATOM 2476 C C . GLY A 1 299 ? -0.975 5.985 -16.608 1.00 89.31 299 GLY A C 1
ATOM 2477 O O . GLY A 1 299 ? -1.994 6.588 -16.939 1.00 89.31 299 GLY A O 1
ATOM 2478 N N . LYS A 1 300 ? -0.570 4.862 -17.207 1.00 90.00 300 LYS A N 1
ATOM 2479 C CA . LYS A 1 300 ? -1.327 4.125 -18.229 1.00 90.00 300 LYS A CA 1
ATOM 2480 C C . LYS A 1 300 ? -1.830 2.779 -17.718 1.00 90.00 300 LYS A C 1
ATOM 2482 O O . LYS A 1 300 ? -2.447 2.025 -18.475 1.00 90.00 300 LYS A O 1
ATOM 2487 N N . GLU A 1 301 ? -1.585 2.469 -16.448 1.00 89.94 301 GLU A N 1
ATOM 2488 C CA . GLU A 1 301 ? -2.221 1.346 -15.782 1.00 89.94 301 GLU A CA 1
ATOM 2489 C C . GLU A 1 301 ? -3.755 1.487 -15.788 1.00 89.94 301 GLU A C 1
ATOM 2491 O O . GLU A 1 301 ? -4.304 2.557 -15.529 1.00 89.94 301 GLU A O 1
ATOM 2496 N N . ALA A 1 302 ? -4.458 0.400 -16.096 1.00 85.31 302 ALA A N 1
ATOM 2497 C CA . ALA A 1 302 ? -5.914 0.329 -16.081 1.00 85.31 302 ALA A CA 1
ATOM 2498 C C . ALA A 1 302 ? -6.378 -1.054 -15.613 1.00 85.31 302 ALA A C 1
ATOM 2500 O O . ALA A 1 302 ? -5.699 -2.058 -15.831 1.00 85.31 302 ALA A O 1
ATOM 2501 N N . ALA A 1 303 ? -7.562 -1.117 -15.002 1.00 82.25 303 ALA A N 1
ATOM 2502 C CA . ALA A 1 303 ? -8.215 -2.389 -14.707 1.00 82.25 303 ALA A CA 1
ATOM 2503 C C . ALA A 1 303 ? -8.557 -3.129 -16.009 1.00 82.25 303 ALA A C 1
ATOM 2505 O O . ALA A 1 303 ? -8.841 -2.500 -17.030 1.00 82.25 303 ALA A O 1
ATOM 2506 N N . LYS A 1 304 ? -8.619 -4.465 -15.976 1.00 82.50 304 LYS A N 1
ATOM 2507 C CA . LYS A 1 304 ? -8.910 -5.289 -17.163 1.00 82.50 304 LYS A CA 1
ATOM 2508 C C . LYS A 1 304 ? -10.196 -4.893 -17.889 1.00 82.50 304 LYS A C 1
ATOM 2510 O O . LYS A 1 304 ? -10.245 -4.977 -19.112 1.00 82.50 304 LYS A O 1
ATOM 2515 N N . LYS A 1 305 ? -11.219 -4.441 -17.157 1.00 82.25 305 LYS A N 1
ATOM 2516 C CA . LYS A 1 305 ? -12.492 -3.978 -17.736 1.00 82.25 305 LYS A CA 1
ATOM 2517 C C . LYS A 1 305 ? -12.398 -2.629 -18.459 1.00 82.25 305 LYS A C 1
ATOM 2519 O O . LYS A 1 305 ? -13.186 -2.379 -19.363 1.00 82.25 305 LYS A O 1
ATOM 2524 N N . ASP A 1 306 ? -11.421 -1.804 -18.092 1.00 83.56 306 ASP A N 1
ATOM 2525 C CA . ASP A 1 306 ? -11.209 -0.450 -18.617 1.00 83.56 306 ASP A CA 1
ATOM 2526 C C . ASP A 1 306 ? -9.991 -0.377 -19.556 1.00 83.56 306 ASP A C 1
ATOM 2528 O O . ASP A 1 306 ? -9.541 0.709 -19.937 1.00 83.56 306 ASP A O 1
ATOM 2532 N N . LEU A 1 307 ? -9.437 -1.536 -19.928 1.00 85.44 307 LEU A N 1
ATOM 2533 C CA . LEU A 1 307 ? -8.240 -1.632 -20.747 1.00 85.44 307 LEU A CA 1
ATOM 2534 C C . LEU A 1 307 ? -8.536 -1.146 -22.175 1.00 85.44 307 LEU A C 1
ATOM 2536 O O . LEU A 1 307 ? -9.367 -1.709 -22.888 1.00 85.44 307 LEU A O 1
ATOM 2540 N N . LYS A 1 308 ? -7.839 -0.086 -22.586 1.00 90.06 308 L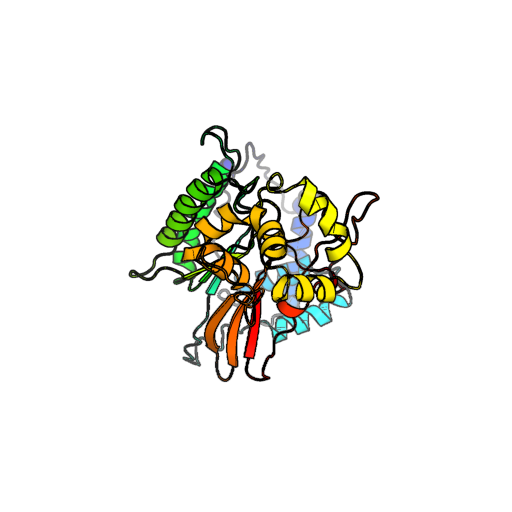YS A N 1
ATOM 2541 C CA . LYS A 1 308 ? -7.923 0.532 -23.917 1.00 90.06 308 LYS A CA 1
ATOM 2542 C C . LYS A 1 308 ? -6.573 0.447 -24.619 1.00 90.06 308 LYS A C 1
ATOM 2544 O O . LYS A 1 308 ? -5.552 0.182 -23.988 1.00 90.06 308 LYS A O 1
ATOM 2549 N N . GLU A 1 309 ? -6.567 0.698 -25.925 1.00 87.62 309 GLU A N 1
ATOM 2550 C CA . GLU A 1 309 ? -5.327 0.829 -26.688 1.00 87.62 309 GLU A CA 1
ATOM 2551 C C . GLU A 1 309 ? -4.416 1.888 -26.043 1.00 87.62 309 GLU A C 1
ATOM 2553 O O . GLU A 1 309 ? -4.850 3.001 -25.750 1.00 87.62 309 GLU A O 1
ATOM 2558 N N . GLY A 1 310 ? -3.165 1.512 -25.774 1.00 84.12 310 GLY A N 1
ATOM 2559 C CA . GLY A 1 310 ? -2.192 2.362 -25.085 1.00 84.12 310 GLY A CA 1
ATOM 2560 C C . GLY A 1 310 ? -2.157 2.233 -23.557 1.00 84.12 310 GLY A C 1
ATOM 2561 O O . GLY A 1 310 ? -1.216 2.759 -22.965 1.00 84.12 310 GLY A O 1
ATOM 2562 N N . ASN A 1 311 ? -3.098 1.512 -22.936 1.00 90.31 311 ASN A N 1
ATOM 2563 C CA . ASN A 1 311 ? -3.080 1.190 -21.504 1.00 90.31 311 ASN A CA 1
ATOM 2564 C C . ASN A 1 311 ? -2.493 -0.206 -21.245 1.00 90.31 311 ASN A C 1
ATOM 2566 O O . ASN A 1 311 ? -2.404 -1.039 -22.150 1.00 90.31 311 ASN A O 1
ATOM 2570 N N . HIS A 1 312 ? -2.130 -0.487 -19.994 1.00 89.69 312 HIS A N 1
ATOM 2571 C CA . HIS A 1 312 ? -1.667 -1.809 -19.570 1.00 89.69 312 HIS A CA 1
ATOM 2572 C C . HIS A 1 312 ? -2.203 -2.201 -18.188 1.00 89.69 312 HIS A C 1
ATOM 2574 O O . HIS A 1 312 ? -2.703 -1.370 -17.440 1.00 89.69 312 HIS A O 1
ATOM 2580 N N . LEU A 1 313 ? -2.104 -3.483 -17.837 1.00 87.31 313 LEU A N 1
ATOM 2581 C CA . LEU A 1 313 ? -2.399 -3.952 -16.480 1.00 87.31 313 LEU A CA 1
ATOM 2582 C C . LEU A 1 313 ? -1.238 -3.622 -15.530 1.00 87.31 313 LEU A C 1
ATOM 2584 O O . LEU A 1 313 ? -0.115 -3.358 -15.970 1.00 87.31 313 LEU A O 1
ATOM 2588 N N . THR A 1 314 ? -1.488 -3.670 -14.224 1.00 87.69 314 THR A N 1
ATOM 2589 C CA . THR A 1 314 ? -0.409 -3.727 -13.233 1.00 87.69 314 THR A CA 1
ATOM 2590 C C . THR A 1 314 ? 0.234 -5.113 -13.220 1.00 87.69 314 THR A C 1
ATOM 2592 O O . THR A 1 314 ? -0.392 -6.119 -13.564 1.00 87.69 314 THR A O 1
ATOM 2595 N N . PHE A 1 315 ? 1.501 -5.166 -12.820 1.00 87.62 315 PHE A N 1
ATOM 2596 C CA . PHE A 1 315 ? 2.242 -6.404 -12.620 1.00 87.62 315 PHE A CA 1
ATOM 2597 C C . PHE A 1 315 ? 2.671 -6.530 -11.160 1.00 87.62 315 PHE A C 1
ATOM 2599 O O . PHE A 1 315 ? 3.183 -5.580 -10.567 1.00 87.62 315 PHE A O 1
ATOM 2606 N N . LEU A 1 316 ? 2.491 -7.729 -10.611 1.00 90.00 316 LEU A N 1
ATOM 2607 C CA . LEU A 1 316 ? 3.039 -8.130 -9.325 1.00 90.00 316 LEU A CA 1
ATOM 2608 C C . LEU A 1 316 ? 3.869 -9.405 -9.546 1.00 90.00 316 LEU A C 1
ATOM 2610 O O . LEU A 1 316 ? 3.320 -10.370 -10.090 1.00 90.00 316 LEU A O 1
ATOM 2614 N N . PRO A 1 317 ? 5.147 -9.439 -9.123 1.00 89.25 317 PRO A N 1
ATOM 2615 C CA . PRO A 1 317 ? 5.979 -10.628 -9.251 1.00 89.25 317 PRO A CA 1
ATOM 2616 C C . PRO A 1 317 ? 5.325 -11.823 -8.567 1.00 89.25 317 PRO A C 1
ATOM 2618 O O . PRO A 1 317 ? 4.870 -11.704 -7.427 1.00 89.25 317 PRO A O 1
ATOM 2621 N N . LYS A 1 318 ? 5.363 -13.006 -9.182 1.00 89.81 318 LYS A N 1
ATOM 2622 C CA . LYS A 1 318 ? 4.954 -14.245 -8.512 1.00 89.81 318 LYS A CA 1
ATOM 2623 C C . LYS A 1 318 ? 5.680 -14.472 -7.186 1.00 89.81 318 LYS A C 1
ATOM 2625 O O . LYS A 1 318 ? 5.000 -14.816 -6.220 1.00 89.81 318 LYS A O 1
ATOM 2630 N N . PRO A 1 319 ? 6.998 -14.219 -7.057 1.00 88.88 319 PRO A N 1
ATOM 2631 C CA . PRO A 1 319 ? 7.674 -14.291 -5.761 1.00 88.88 319 PRO A CA 1
ATOM 2632 C C . PRO A 1 319 ? 7.109 -13.357 -4.675 1.00 88.88 319 PRO A C 1
ATOM 2634 O O . PRO A 1 319 ? 7.370 -13.593 -3.501 1.00 88.88 319 PRO A O 1
ATOM 2637 N N . ALA A 1 320 ? 6.338 -12.318 -5.025 1.00 90.19 320 ALA A N 1
ATOM 2638 C CA . ALA A 1 320 ? 5.718 -11.429 -4.044 1.00 90.19 320 ALA A CA 1
ATOM 2639 C C . ALA A 1 320 ? 4.493 -12.057 -3.351 1.00 90.19 320 ALA A C 1
ATOM 2641 O O . ALA A 1 320 ? 4.228 -11.746 -2.195 1.00 90.19 320 ALA A O 1
ATOM 2642 N N . TYR A 1 321 ? 3.745 -12.937 -4.033 1.00 87.56 321 TYR A N 1
ATOM 2643 C CA . TYR A 1 321 ? 2.497 -13.518 -3.507 1.00 87.56 321 TYR A CA 1
ATOM 2644 C C . TYR A 1 321 ? 2.502 -15.049 -3.398 1.00 87.56 321 TYR A C 1
ATOM 2646 O O . TYR A 1 321 ? 1.656 -15.617 -2.710 1.00 87.56 321 TYR A O 1
ATOM 2654 N N . ASN A 1 322 ? 3.447 -15.742 -4.036 1.00 88.06 322 ASN A N 1
ATOM 2655 C CA . ASN A 1 322 ? 3.607 -17.195 -3.944 1.00 88.06 322 ASN A CA 1
ATOM 2656 C C . ASN A 1 322 ? 4.416 -17.588 -2.695 1.00 88.06 322 ASN A C 1
ATOM 2658 O O . ASN A 1 322 ? 5.491 -18.184 -2.790 1.00 88.06 322 ASN A O 1
ATOM 2662 N N . ILE A 1 323 ? 3.907 -17.197 -1.529 1.00 85.25 323 ILE A N 1
ATOM 2663 C CA . ILE A 1 323 ? 4.531 -17.438 -0.227 1.00 85.25 323 ILE A CA 1
ATOM 2664 C C . ILE A 1 323 ? 4.245 -18.855 0.282 1.00 85.25 323 ILE A C 1
ATOM 2666 O O . ILE A 1 323 ? 3.189 -19.431 0.025 1.00 85.25 323 ILE A O 1
ATOM 2670 N N . GLN A 1 324 ? 5.183 -19.419 1.043 1.00 84.31 324 GLN A N 1
ATOM 2671 C CA . GLN A 1 324 ? 4.942 -20.659 1.778 1.00 84.31 324 GLN A CA 1
ATOM 2672 C C . GLN A 1 324 ? 4.095 -20.350 3.014 1.00 84.31 324 GLN A C 1
ATOM 2674 O O . GLN A 1 324 ? 4.505 -19.559 3.863 1.00 84.31 324 GLN A O 1
ATOM 2679 N N . THR A 1 325 ? 2.923 -20.975 3.107 1.00 85.81 325 THR A N 1
ATOM 2680 C CA . THR A 1 325 ? 1.974 -20.783 4.211 1.00 85.81 325 THR A CA 1
ATOM 2681 C C . THR A 1 325 ? 1.608 -22.110 4.850 1.00 85.81 325 THR A C 1
ATOM 2683 O O . THR A 1 325 ? 1.478 -23.119 4.153 1.00 85.81 325 THR A O 1
ATOM 2686 N N . TYR A 1 326 ? 1.357 -22.095 6.153 1.00 88.38 326 TYR A N 1
ATOM 2687 C CA . TYR A 1 326 ? 0.931 -23.274 6.904 1.00 88.38 326 TYR A CA 1
ATOM 2688 C C . TYR A 1 326 ? -0.562 -23.215 7.247 1.00 88.38 326 TYR A C 1
ATOM 2690 O O . TYR A 1 326 ? -1.163 -22.147 7.335 1.00 88.38 326 TYR A O 1
ATOM 2698 N N . SER A 1 327 ? -1.188 -24.376 7.470 1.00 88.94 327 SER A N 1
ATOM 2699 C CA . SER A 1 327 ? -2.633 -24.480 7.749 1.00 88.94 327 SER A CA 1
ATOM 2700 C C . SER A 1 327 ? -3.077 -23.788 9.044 1.00 88.94 327 SER A C 1
ATOM 2702 O O . SER A 1 327 ? -4.268 -23.594 9.267 1.00 88.94 327 SER A O 1
ATOM 2704 N N . ASN A 1 328 ? -2.129 -23.461 9.920 1.00 92.31 328 ASN A N 1
ATOM 2705 C CA . ASN A 1 328 ? -2.327 -22.733 11.168 1.00 92.31 328 ASN A CA 1
ATOM 2706 C C . ASN A 1 328 ? -1.904 -21.257 11.051 1.00 92.31 328 ASN A C 1
ATOM 2708 O O . ASN A 1 328 ? -1.535 -20.643 12.050 1.00 92.31 328 ASN A O 1
ATOM 2712 N N . GLU A 1 329 ? -1.939 -20.683 9.852 1.00 92.69 329 GLU A N 1
ATOM 2713 C CA . GLU A 1 329 ? -1.676 -19.264 9.627 1.00 92.69 329 GLU A CA 1
ATOM 2714 C C . GLU A 1 329 ? -2.885 -18.568 9.001 1.00 92.69 329 GLU A C 1
ATOM 2716 O O . GLU A 1 329 ? -3.558 -19.110 8.126 1.00 92.69 329 GLU A O 1
ATOM 2721 N N . ILE A 1 330 ? -3.135 -17.340 9.443 1.00 92.06 330 ILE A N 1
ATOM 2722 C CA . ILE A 1 330 ? -4.016 -16.383 8.779 1.00 92.06 330 ILE A CA 1
ATOM 2723 C C . ILE A 1 330 ? -3.098 -15.334 8.160 1.00 92.06 330 ILE A C 1
ATOM 2725 O O . ILE A 1 330 ? -2.389 -14.634 8.880 1.00 92.06 330 ILE A O 1
ATOM 2729 N N . ASN A 1 331 ? -3.091 -15.236 6.834 1.00 92.31 331 ASN A N 1
ATOM 2730 C CA . ASN A 1 331 ? -2.218 -14.322 6.104 1.00 92.31 331 ASN A CA 1
ATOM 2731 C C . ASN A 1 331 ? -3.058 -13.205 5.481 1.00 92.31 331 ASN A C 1
ATOM 2733 O O . ASN A 1 331 ? -3.969 -13.471 4.699 1.00 92.31 331 ASN A O 1
ATOM 2737 N N . ILE A 1 332 ? -2.758 -11.965 5.853 1.00 92.19 332 ILE A N 1
ATOM 2738 C CA . ILE A 1 332 ? -3.421 -10.754 5.372 1.00 92.19 332 ILE A CA 1
ATOM 2739 C C . ILE A 1 332 ? -2.458 -10.057 4.415 1.00 92.19 332 ILE A C 1
ATOM 2741 O O . ILE A 1 332 ? -1.338 -9.733 4.802 1.00 92.19 332 ILE A O 1
ATOM 2745 N N . SER A 1 333 ? -2.883 -9.818 3.177 1.00 92.62 333 SER A N 1
ATOM 2746 C CA . SER A 1 333 ? -2.090 -9.093 2.182 1.00 92.62 333 SER A CA 1
ATOM 2747 C C . SER A 1 333 ? -2.597 -7.664 2.019 1.00 92.62 333 SER A C 1
ATOM 2749 O O . SER A 1 333 ? -3.792 -7.439 1.847 1.00 92.62 333 SER A O 1
ATOM 2751 N N . MET A 1 334 ? -1.671 -6.711 2.031 1.00 94.06 334 MET A N 1
ATOM 2752 C CA . MET A 1 334 ? -1.897 -5.291 1.806 1.00 94.06 334 MET A CA 1
ATOM 2753 C C . MET A 1 334 ? -1.235 -4.882 0.487 1.00 94.06 334 MET A C 1
ATOM 2755 O O . MET A 1 334 ? -0.075 -5.212 0.245 1.00 94.06 334 MET A O 1
ATOM 2759 N N . MET A 1 335 ? -1.980 -4.193 -0.377 1.00 93.00 335 MET A N 1
ATOM 2760 C CA . MET A 1 335 ? -1.504 -3.609 -1.637 1.00 93.00 335 MET A CA 1
ATOM 2761 C C . MET A 1 335 ? -2.457 -2.496 -2.076 1.00 93.00 335 MET A C 1
ATOM 2763 O O . MET A 1 335 ? -3.624 -2.514 -1.685 1.00 93.00 335 MET A O 1
ATOM 2767 N N . HIS A 1 336 ? -1.983 -1.569 -2.907 1.00 93.56 336 HIS A N 1
ATOM 2768 C CA . HIS A 1 336 ? -2.818 -0.480 -3.416 1.00 93.56 336 HIS A CA 1
ATOM 2769 C C . HIS A 1 336 ? -3.694 -0.925 -4.600 1.00 93.56 336 HIS A C 1
ATOM 2771 O O . HIS A 1 336 ? -4.912 -0.767 -4.571 1.00 93.56 336 HIS A O 1
ATOM 2777 N N . HIS A 1 337 ? -3.096 -1.574 -5.609 1.00 86.00 337 HIS A N 1
ATOM 2778 C CA . HIS A 1 337 ? -3.822 -2.087 -6.778 1.00 86.00 337 HIS A CA 1
ATOM 2779 C C . HIS A 1 337 ? -3.996 -3.609 -6.705 1.00 86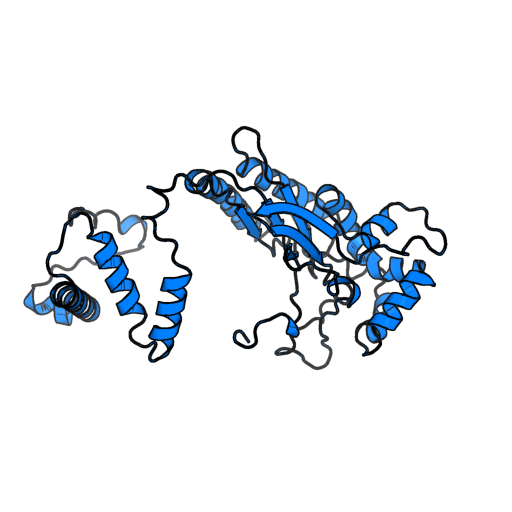.00 337 HIS A C 1
ATOM 2781 O O . HIS A 1 337 ? -3.092 -4.334 -7.132 1.00 86.00 337 HIS A O 1
ATOM 2787 N N . PRO A 1 338 ? -5.141 -4.125 -6.208 1.00 75.50 338 PRO A N 1
ATOM 2788 C CA . PRO A 1 338 ? -5.423 -5.552 -6.236 1.00 75.50 338 PRO A CA 1
ATOM 2789 C C . PRO A 1 338 ? -5.520 -6.065 -7.669 1.00 75.50 338 PRO A C 1
ATOM 2791 O O . PRO A 1 338 ? -6.261 -5.521 -8.494 1.00 75.50 338 PRO A O 1
ATOM 2794 N N . LEU A 1 339 ? -4.786 -7.143 -7.943 1.00 72.00 339 LEU A N 1
ATOM 2795 C CA . LEU A 1 339 ? -4.809 -7.814 -9.238 1.00 72.00 339 LEU A CA 1
ATOM 2796 C C . LEU A 1 339 ? -6.206 -8.363 -9.516 1.00 72.00 339 LEU A C 1
ATOM 2798 O O . LEU A 1 339 ? -6.877 -8.872 -8.621 1.00 72.00 339 LEU A O 1
ATOM 2802 N N . ASP A 1 340 ? -6.635 -8.308 -10.773 1.00 65.69 340 ASP A N 1
ATOM 2803 C CA . ASP A 1 340 ? -8.004 -8.680 -11.139 1.00 65.69 340 ASP A CA 1
ATOM 2804 C C . ASP A 1 340 ? -8.333 -10.164 -10.898 1.00 65.69 340 ASP A C 1
ATOM 2806 O O . ASP A 1 340 ? -9.499 -10.496 -10.744 1.00 65.69 340 ASP A O 1
ATOM 2810 N N . TRP A 1 341 ? -7.336 -11.053 -10.806 1.00 60.34 341 TRP A N 1
ATOM 2811 C CA . TRP A 1 341 ? -7.545 -12.457 -10.413 1.00 60.34 341 TRP A CA 1
ATOM 2812 C C . TRP A 1 341 ? -7.692 -12.654 -8.896 1.00 60.34 341 TRP A C 1
ATOM 2814 O O . TRP A 1 341 ? -8.108 -13.721 -8.455 1.00 60.34 341 TRP A O 1
ATOM 2824 N N . LEU A 1 342 ? -7.338 -11.641 -8.099 1.00 59.22 342 LEU A N 1
ATOM 2825 C CA . LEU A 1 342 ? -7.508 -11.623 -6.646 1.00 59.22 342 LEU A CA 1
ATOM 2826 C C . LEU A 1 342 ? -8.890 -11.076 -6.243 1.00 59.22 342 LEU A C 1
ATOM 2828 O O . LEU A 1 342 ? -9.283 -11.174 -5.081 1.00 59.22 342 LEU A O 1
ATOM 2832 N N . LYS A 1 343 ? -9.618 -10.470 -7.192 1.00 53.69 343 LYS A N 1
ATOM 2833 C CA . LYS A 1 343 ? -10.978 -9.964 -7.000 1.00 53.69 343 LYS A CA 1
ATOM 2834 C C . LYS A 1 343 ? -11.960 -11.108 -7.230 1.00 53.69 343 LYS A C 1
ATOM 2836 O O . LYS A 1 343 ? -11.951 -11.733 -8.284 1.00 53.69 343 LYS A O 1
ATOM 2841 N N . ASP A 1 344 ? -12.801 -11.367 -6.235 1.00 41.56 344 ASP A N 1
ATOM 2842 C CA . ASP A 1 344 ? -13.888 -12.342 -6.324 1.00 41.56 344 ASP A CA 1
ATOM 2843 C C . ASP A 1 344 ? -14.780 -12.008 -7.540 1.00 41.56 344 ASP A C 1
ATOM 2845 O O . ASP A 1 344 ? -15.191 -10.853 -7.706 1.00 41.56 344 ASP A O 1
ATOM 2849 N N . GLU A 1 345 ? -15.064 -12.991 -8.405 1.00 43.53 345 GLU A N 1
ATOM 2850 C CA . GLU A 1 345 ? -15.696 -12.800 -9.730 1.00 43.53 345 GLU A CA 1
ATOM 2851 C C . GLU A 1 345 ? -17.081 -12.117 -9.660 1.00 43.53 345 GLU A C 1
ATOM 2853 O O . GLU A 1 345 ? -17.613 -11.644 -10.663 1.00 43.53 345 GLU A O 1
ATOM 2858 N N . ASN A 1 346 ? -17.655 -12.007 -8.460 1.00 43.41 346 ASN A N 1
ATOM 2859 C CA . ASN A 1 346 ? -18.965 -11.421 -8.189 1.00 43.41 346 ASN A CA 1
ATOM 2860 C C . ASN A 1 346 ? -18.975 -9.887 -7.993 1.00 43.41 346 ASN A C 1
ATOM 2862 O O . ASN A 1 346 ? -20.041 -9.321 -7.728 1.00 43.41 346 ASN A O 1
ATOM 2866 N N . HIS A 1 347 ? -17.830 -9.202 -8.112 1.00 38.47 347 HIS A N 1
ATOM 2867 C CA . HIS A 1 347 ? -17.704 -7.749 -7.899 1.00 38.47 347 HIS A CA 1
ATOM 2868 C C . HIS A 1 347 ? -17.004 -6.992 -9.052 1.00 38.47 347 HIS A C 1
ATOM 2870 O O . HIS A 1 347 ? -16.177 -6.113 -8.801 1.00 38.47 347 HIS A O 1
ATOM 2876 N N . ALA A 1 348 ? -17.347 -7.297 -10.312 1.00 34.75 348 ALA A N 1
ATOM 2877 C CA . ALA A 1 348 ? -16.873 -6.564 -11.499 1.00 34.75 348 ALA A CA 1
ATOM 2878 C C . ALA A 1 348 ? -17.896 -5.567 -12.062 1.00 34.75 348 ALA A C 1
ATOM 2880 O O . ALA A 1 348 ? -19.073 -5.964 -12.225 1.00 34.75 348 ALA A O 1
#

Radius of gyration: 26.9 Å; Cα contacts (8 Å, |Δi|>4): 430; chains: 1; bounding box: 87×52×56 Å

Mean predicted aligned error: 14.59 Å

Foldseek 3Di:
DPDPPPPVPCVVVDVDDDDDDDDPVCCCVVPVPVVVLVVQLVVCCVVPDPDDDPVCVVVSVVVSVVCVVCVPVPPVVVVVVVVCVVVPDPPVCVVPDPPPQVDAAEDEDEQQAQDPDDCVPPPCNVVLVVVLVVLLVVCVPPNAHAEYEYQANQHQQLDLVSLVVSLVSVVSSQVSRDDPNDGHQYAYEYDLRNFNLVQLVVLLVVCLVCCQDPCNQVVVVCCLQANLVSVCSLCVRNLSVLVSRVVRDDFQNSVQSVVPDDDRGSSPPGAQWDKDFPQDRVQATEMEIEHHQHSNRNPQADAPVPHDVPHGHTGGHCSNPVDDDDPRYDYHYGHNDDHPVNDDPVPD

pLDDT: mean 83.34, std 15.6, range [26.7, 98.31]

Secondary structure (DSSP, 8-state):
---S---TTGGGT-S--------TTTHHHHSHHHHHHHHHHHHHHHHH-SS--GGGHHHHHHHHHHHHHHTT-TTHHHHHHHHHHHH---HHHHTT---------EEEE----B-SS-TTT-TTHHHHHHHHHHHHHHHHHH----EEEE-S--BSS--HHHHHHHHHHHHHHHHHT-BTTB--EEEE---TTSS-TTTTHHHHHHHHHHHHSTTHHHHHHHHHHH-HHHHHHHHGGGHHHHHHHTTT---HHHHHHHT----TTTTTT--SEEEEEEEEETTEEEEEEEE---TT-SS-B--GGG--TT-B-----HHHH-----TTEEEEEE-SS--TTTS-TT--

Nearest PDB structures (foldseek):
  3d03-assembly1_A  TM=7.080E-01  e=4.642E-03  Klebsiella aerogenes
  2dxl-assembly1_A  TM=6.646E-01  e=5.226E-03  Klebsiella aerogenes
  3ib7-assembly1_A  TM=6.575E-01  e=8.397E-03  Mycobacterium tuberculosis
  2apj-assembly3_C  TM=4.764E-01  e=7.670E+00  Arabidopsis thaliana
  3izq-assembly1_1  TM=1.688E-01  e=1.742E+00  Saccharomyces cerevisiae

Sequence (348 aa):
MQNEQNQTKLGKYLKSHDAQVVKPADLPKILPWVHIAIGNLKRLLLDTHHQLKKEYLQYYLNEFCYKFNRRYFGEKLFDRLVTVAVTYPTDFKSKIYNRTVNMIRFLQFSDIHFLFCEDTEDEYAQMRIRFIEDLENVKKQLGVVDYVLICGDIACKGQKNEFNKAKIFIESVSKALEVDGNRPNIFLVPGNHDIDRQSYKATRDLLRPSLLDKKNDEFLQAIKHTEPDTLKILYAPLLAYNEFAQPYSIDEVSETIMIGDIDEHYFDGKNYYWKFCLGKESNYTVNLYGLNSTLTCDGKEAAKKDLKEGNHLTFLPKPAYNIQTYSNEINISMMHHPLDWLKDENHA

InterPro domains:
  IPR004843 Calcineurin-like, phosphoesterase domain [PF00149] (104-240)
  IPR029052 Metallo-dependent phosphatase-like [G3DSA:3.60.21.10] (103-348)
  IPR029052 Metallo-dependent phosphatase-like [SSF56300] (104-342)
  IPR050884 Cyclic nucleotide phosphodiesterase class-III [PTHR42988] (102-211)

Solvent-accessible surface area (backbone atoms only — not comparable to full-atom values): 20406 Å² total; per-residue (Å²): 127,80,74,99,73,76,83,84,61,56,75,83,79,39,100,73,84,88,87,77,94,74,58,82,89,47,43,57,75,78,40,43,68,60,46,50,50,53,52,51,46,53,49,51,50,64,76,74,42,96,71,89,54,72,93,47,48,67,57,57,49,50,51,44,52,55,50,65,77,45,72,83,49,67,77,59,48,55,61,48,50,51,49,44,67,75,65,53,78,59,76,73,54,67,77,72,46,86,67,83,70,85,75,85,35,76,49,75,52,56,70,64,48,30,65,90,65,56,75,92,70,40,87,58,49,66,56,55,52,50,51,48,61,47,36,46,54,48,32,74,73,71,47,72,44,54,32,34,40,40,36,13,20,51,16,55,55,17,44,59,69,13,44,56,53,45,52,56,49,51,52,50,49,38,58,46,42,46,49,98,87,46,57,40,51,50,39,48,25,49,16,71,26,22,31,24,65,72,50,59,36,72,62,47,61,68,48,42,61,50,56,74,40,97,57,20,57,62,51,54,51,47,29,44,55,75,31,59,65,60,45,48,55,61,49,50,23,37,50,46,41,47,70,66,30,55,92,45,42,56,26,41,50,60,53,57,62,71,71,71,82,79,66,82,58,74,52,63,94,48,39,55,28,32,78,44,77,80,45,70,61,91,84,25,39,33,34,42,33,32,31,62,37,37,76,62,51,74,86,40,58,35,57,83,92,68,59,47,95,87,42,42,68,72,40,68,58,57,77,50,71,69,69,92,80,57,96,50,50,46,81,45,80,43,47,40,66,77,53,77,88,77,48,65,89,90,76,123

Organism: NCBI:txid222440